Protein AF-A0A969MQI1-F1 (afdb_monomer_lite)

Secondary structure (DSSP, 8-state):
-------------------HHHHHHHHHHHHHHHHHHHHHHHHHHHHHHHSSHHHHHHHHHHHHHHHHHHHHHHHHHHHHHHTT-HHHHHHHTHHHHHHHHHHHHHHHHHHHHHHHHHHHHHHHHHHHHHHHHHHHHHHHHHHHHHHHHS-HHHHHHHHHHHHT-SSHHHHHHHHHHHHHHHHHHHHHHHT-

Structure (mmCIF, N/CA/C/O backbone):
data_AF-A0A969MQI1-F1
#
_entry.id   AF-A0A969MQI1-F1
#
loop_
_atom_site.group_PDB
_atom_site.id
_atom_site.type_symbol
_atom_site.label_atom_id
_atom_site.label_alt_id
_atom_site.label_comp_id
_atom_site.label_asym_id
_atom_site.label_entity_id
_atom_site.label_seq_id
_atom_site.pdbx_PDB_ins_code
_atom_site.Cartn_x
_atom_site.Cartn_y
_atom_site.Cartn_z
_atom_site.occupancy
_atom_site.B_iso_or_equiv
_atom_site.auth_seq_id
_atom_site.auth_comp_id
_atom_site.auth_asym_id
_atom_site.auth_atom_id
_atom_site.pdbx_PDB_model_num
ATOM 1 N N . MET A 1 1 ? -57.652 -42.368 2.080 1.00 37.94 1 MET A N 1
ATOM 2 C CA . MET A 1 1 ? -56.963 -41.242 1.413 1.00 37.94 1 MET A CA 1
ATOM 3 C C . MET A 1 1 ? -56.918 -40.093 2.406 1.00 37.94 1 MET A C 1
ATOM 5 O O . MET A 1 1 ? -57.902 -39.395 2.558 1.00 37.94 1 MET A O 1
ATOM 9 N N . SER A 1 2 ? -56.005 -40.133 3.371 1.00 36.34 2 SER A N 1
ATOM 10 C CA . SER A 1 2 ? -54.593 -39.712 3.294 1.00 36.34 2 SER A CA 1
ATOM 11 C C . SER A 1 2 ? -54.442 -38.253 3.721 1.00 36.34 2 SER A C 1
ATOM 13 O O . SER A 1 2 ? -54.590 -37.328 2.933 1.00 36.34 2 SER A O 1
ATOM 15 N N . PHE A 1 3 ? -54.161 -38.119 5.017 1.00 46.03 3 PHE A N 1
ATOM 16 C CA . PHE A 1 3 ? -53.596 -36.962 5.695 1.00 46.03 3 PHE A CA 1
ATOM 17 C C . PHE A 1 3 ? -52.350 -36.450 4.961 1.00 46.03 3 PHE A C 1
ATOM 19 O O . PHE A 1 3 ? -51.425 -37.227 4.730 1.00 46.03 3 PHE A O 1
ATOM 26 N N . LEU A 1 4 ? -52.277 -35.147 4.688 1.00 41.81 4 LEU A N 1
ATOM 27 C CA . LEU A 1 4 ? -51.016 -34.459 4.407 1.00 41.81 4 LEU A CA 1
ATOM 28 C C . LEU A 1 4 ? -50.932 -33.196 5.267 1.00 41.81 4 LEU A C 1
ATOM 30 O O . LEU A 1 4 ? -51.439 -32.128 4.940 1.00 41.81 4 LEU A O 1
ATOM 34 N N . LEU A 1 5 ? -50.286 -33.395 6.413 1.00 44.53 5 LEU A N 1
ATOM 35 C CA . LEU A 1 5 ? -49.756 -32.388 7.316 1.00 44.53 5 LEU A CA 1
ATOM 36 C C . LEU A 1 5 ? -48.665 -31.588 6.590 1.00 44.53 5 LEU A C 1
ATOM 38 O O . LEU A 1 5 ? -47.510 -32.013 6.540 1.00 44.53 5 LEU A O 1
ATOM 42 N N . LEU A 1 6 ? -48.997 -30.411 6.063 1.00 45.66 6 LEU A N 1
ATOM 43 C CA . LEU A 1 6 ? -47.989 -29.407 5.717 1.00 45.66 6 LEU A CA 1
ATOM 44 C C . LEU A 1 6 ? -47.591 -28.665 6.993 1.00 45.66 6 LEU A C 1
ATOM 46 O O . LEU A 1 6 ? -48.087 -27.601 7.348 1.00 45.66 6 LEU A O 1
ATOM 50 N N . ARG A 1 7 ? -46.677 -29.325 7.701 1.00 44.97 7 ARG A N 1
ATOM 51 C CA . ARG A 1 7 ? -45.856 -28.837 8.804 1.00 44.97 7 ARG A CA 1
ATOM 52 C C . ARG A 1 7 ? -44.921 -27.737 8.282 1.00 44.97 7 ARG A C 1
ATOM 54 O O . ARG A 1 7 ? -43.731 -27.964 8.104 1.00 44.97 7 ARG A O 1
ATOM 61 N N . TRP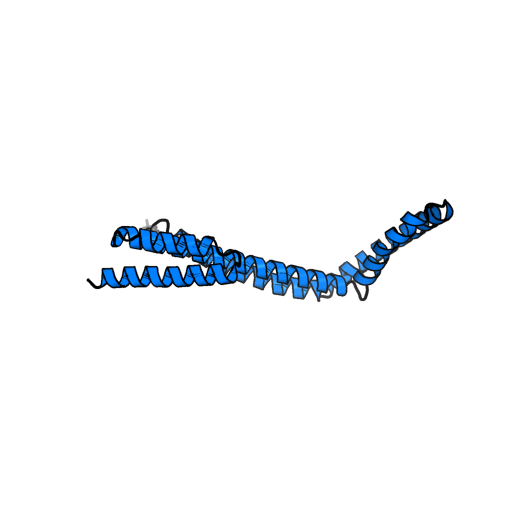 A 1 8 ? -45.459 -26.554 8.006 1.00 46.88 8 TRP A N 1
ATOM 62 C CA . TRP A 1 8 ? -44.662 -25.335 7.885 1.00 46.88 8 TRP A CA 1
ATOM 63 C C . TRP A 1 8 ? -44.611 -24.688 9.263 1.00 46.88 8 TRP A C 1
ATOM 65 O O . TRP A 1 8 ? -45.514 -23.964 9.674 1.00 46.88 8 TRP A O 1
ATOM 75 N N . GLY A 1 9 ? -43.563 -25.026 10.014 1.00 42.50 9 GLY A N 1
ATOM 76 C CA . GLY A 1 9 ? -43.189 -24.264 11.193 1.00 42.50 9 GLY A CA 1
ATOM 77 C C . GLY A 1 9 ? -42.804 -22.866 10.736 1.00 42.50 9 GLY A C 1
ATOM 78 O O . GLY A 1 9 ? -41.708 -22.663 10.224 1.00 42.50 9 GLY A O 1
ATOM 79 N N . LEU A 1 10 ? -43.727 -21.919 10.892 1.00 44.19 10 LEU A N 1
ATOM 80 C CA . LEU A 1 10 ? -43.412 -20.502 10.895 1.00 44.19 10 LEU A CA 1
ATOM 81 C C . LEU A 1 10 ? -42.436 -20.282 12.051 1.00 44.19 10 LEU A C 1
ATOM 83 O O . LEU A 1 10 ? -42.838 -20.180 13.209 1.00 44.19 10 LEU A O 1
ATOM 87 N N . ILE A 1 11 ? -41.141 -20.262 11.742 1.00 47.03 11 ILE A N 1
ATOM 88 C CA . ILE A 1 11 ? -40.148 -19.668 12.627 1.00 47.03 11 ILE A CA 1
ATOM 89 C C . ILE A 1 11 ? -40.468 -18.177 12.594 1.00 47.03 11 ILE A C 1
ATOM 91 O O . ILE A 1 11 ? -40.016 -17.444 11.717 1.00 47.03 11 ILE A O 1
ATOM 95 N N . LEU A 1 12 ? -41.323 -17.739 13.516 1.00 39.56 12 LEU A N 1
ATOM 96 C CA . LEU A 1 12 ? -41.382 -16.341 13.896 1.00 39.56 12 LEU A CA 1
ATOM 97 C C . LEU A 1 12 ? -40.017 -16.036 14.507 1.00 39.56 12 LEU A C 1
ATOM 99 O O . LEU A 1 12 ? -39.787 -16.280 15.691 1.00 39.56 12 LEU A O 1
ATOM 103 N N . VAL A 1 13 ? -39.090 -15.554 13.679 1.00 45.00 13 VAL A N 1
ATOM 104 C CA . VAL A 1 13 ? -37.964 -14.771 14.173 1.00 45.00 13 VAL A CA 1
ATOM 105 C C . VAL A 1 13 ? -38.617 -13.642 14.958 1.00 45.00 13 VAL A C 1
ATOM 107 O O . VAL A 1 13 ? -39.284 -12.783 14.383 1.00 45.00 13 VAL A O 1
ATOM 110 N N . GLN A 1 14 ? -38.525 -13.713 16.285 1.00 41.53 14 GLN A N 1
ATOM 111 C CA . GLN A 1 14 ? -38.822 -12.591 17.156 1.00 41.53 14 GLN A CA 1
ATOM 112 C C . GLN A 1 14 ? -37.847 -11.495 16.731 1.00 41.53 14 GLN A C 1
ATOM 114 O O . GLN A 1 14 ? -36.691 -11.491 17.148 1.00 41.53 14 GLN A O 1
ATOM 119 N N . VAL A 1 15 ? -38.288 -10.606 15.840 1.00 43.34 15 VAL A N 1
ATOM 120 C CA . VAL A 1 15 ? -37.621 -9.328 15.629 1.00 43.34 15 VAL A CA 1
ATOM 121 C C . VAL A 1 15 ? -37.864 -8.587 16.934 1.00 43.34 15 VAL A C 1
ATOM 123 O O . VAL A 1 15 ? -38.898 -7.952 17.128 1.00 43.34 15 VAL A O 1
ATOM 126 N N . ASN A 1 16 ? -36.973 -8.803 17.899 1.00 47.44 16 ASN A N 1
ATOM 127 C CA . ASN A 1 16 ? -36.865 -7.960 19.070 1.00 47.44 16 ASN A CA 1
ATOM 128 C C . ASN A 1 16 ? -36.586 -6.580 18.493 1.00 47.44 16 ASN A C 1
ATOM 130 O O . ASN A 1 16 ? -35.466 -6.381 18.050 1.00 47.44 16 ASN A O 1
ATOM 134 N N . ASN A 1 17 ? -37.616 -5.738 18.340 1.00 46.88 17 ASN A N 1
ATOM 135 C CA . ASN A 1 17 ? -37.545 -4.444 17.661 1.00 46.88 17 ASN A CA 1
ATOM 136 C C . ASN A 1 17 ? -36.467 -3.626 18.382 1.00 46.88 17 ASN A C 1
ATOM 138 O O . ASN A 1 17 ? -36.761 -3.070 19.446 1.00 46.88 17 ASN A O 1
ATOM 142 N N . PRO A 1 18 ? -35.213 -3.596 17.892 1.00 54.50 18 PRO A N 1
ATOM 143 C CA . PRO A 1 18 ? -34.193 -2.811 18.544 1.00 54.50 18 PRO A CA 1
ATOM 144 C C . PRO A 1 18 ? -34.621 -1.367 18.314 1.00 54.50 18 PRO A C 1
ATOM 146 O O . PRO A 1 18 ? -35.169 -1.036 17.255 1.00 54.50 18 PRO A O 1
ATOM 149 N N . ASN A 1 19 ? -34.382 -0.485 19.280 1.00 64.25 19 ASN A N 1
ATOM 150 C CA . ASN A 1 19 ? -34.464 0.941 18.973 1.00 64.25 19 ASN A CA 1
ATOM 151 C C . ASN A 1 19 ? -33.596 1.181 17.708 1.00 64.25 19 ASN A C 1
ATOM 153 O O . ASN A 1 19 ? -32.575 0.507 17.563 1.00 64.25 19 ASN A O 1
ATOM 157 N N . PRO A 1 20 ? -33.962 2.051 16.749 1.00 59.78 20 PRO A N 1
ATOM 158 C CA . PRO A 1 20 ? -33.216 2.188 15.490 1.00 59.78 20 PRO A CA 1
ATOM 159 C C . PRO A 1 20 ? -31.720 2.458 15.722 1.00 59.78 20 PRO A C 1
ATOM 161 O O . PRO A 1 20 ? -30.874 1.952 14.989 1.00 59.78 20 PRO A O 1
ATOM 164 N N . GLY A 1 21 ? -31.394 3.149 16.816 1.00 60.53 21 GLY A N 1
ATOM 165 C CA . GLY A 1 21 ? -30.058 3.202 17.399 1.00 60.53 21 GLY A CA 1
ATOM 166 C C . GLY A 1 21 ? -29.750 2.034 18.346 1.00 60.53 21 GLY A C 1
ATOM 167 O O . GLY A 1 21 ? -29.446 2.265 19.498 1.00 60.53 21 GLY A O 1
ATOM 168 N N . GLN A 1 22 ? -29.877 0.795 17.907 1.00 63.12 22 GLN A N 1
ATOM 169 C CA . GLN A 1 22 ? -29.303 -0.437 18.483 1.00 63.12 22 GLN A CA 1
ATOM 170 C C . GLN A 1 22 ? -29.082 -1.402 17.316 1.00 63.12 22 GLN A C 1
ATOM 172 O O . GLN A 1 22 ? -28.097 -2.132 17.257 1.00 63.12 22 GLN A O 1
ATOM 177 N N . ALA A 1 23 ? -29.988 -1.353 16.333 1.00 70.56 23 ALA A N 1
ATOM 178 C CA . ALA A 1 23 ? -29.762 -1.910 15.009 1.00 70.56 23 ALA A CA 1
ATOM 179 C C . ALA A 1 23 ? -28.570 -1.234 14.302 1.00 70.56 23 ALA A C 1
ATOM 181 O O . ALA A 1 23 ? -27.785 -1.915 13.657 1.00 70.56 23 ALA A O 1
ATOM 182 N N . ALA A 1 24 ? -28.395 0.087 14.433 1.00 68.44 24 ALA A N 1
ATOM 183 C CA . ALA A 1 24 ? -27.295 0.799 13.779 1.00 68.44 24 ALA A CA 1
ATOM 184 C C . ALA A 1 24 ? -25.907 0.420 14.335 1.00 68.44 24 ALA A C 1
ATOM 186 O O . ALA A 1 24 ? -24.991 0.176 13.547 1.00 68.44 24 ALA A O 1
ATOM 187 N N . SER A 1 25 ? -25.733 0.327 15.656 1.00 67.56 25 SER A N 1
ATOM 188 C CA . SER A 1 25 ? -24.464 -0.087 16.270 1.00 67.56 25 SER A CA 1
ATOM 189 C C . SER A 1 25 ? -24.114 -1.526 15.960 1.00 67.56 25 SER A C 1
ATOM 191 O O . SER A 1 25 ? -22.986 -1.774 15.554 1.00 67.56 25 SER A O 1
ATOM 193 N N . THR A 1 26 ? -25.071 -2.447 16.081 1.00 75.19 26 THR A N 1
ATOM 194 C CA . THR A 1 26 ? -24.855 -3.868 15.773 1.00 75.19 26 THR A CA 1
ATOM 195 C C . THR A 1 26 ? -24.515 -4.077 14.300 1.00 75.19 26 THR A C 1
ATOM 197 O O . THR A 1 26 ? -23.533 -4.744 14.001 1.00 75.19 26 THR A O 1
ATOM 200 N N . ILE A 1 27 ? -25.221 -3.419 13.370 1.00 74.56 27 ILE A N 1
ATOM 201 C CA . ILE A 1 27 ? -24.882 -3.459 11.935 1.00 74.56 27 ILE A CA 1
ATOM 202 C C . ILE A 1 27 ? -23.491 -2.872 11.671 1.00 74.56 27 ILE A C 1
ATOM 204 O O . ILE A 1 27 ? -22.755 -3.386 10.828 1.00 74.56 27 ILE A O 1
ATOM 208 N N . THR A 1 28 ? -23.117 -1.797 12.367 1.00 76.44 28 THR A N 1
ATOM 209 C CA . THR A 1 28 ? -21.795 -1.185 12.179 1.00 76.44 28 THR A CA 1
ATOM 210 C C . THR A 1 28 ? -20.69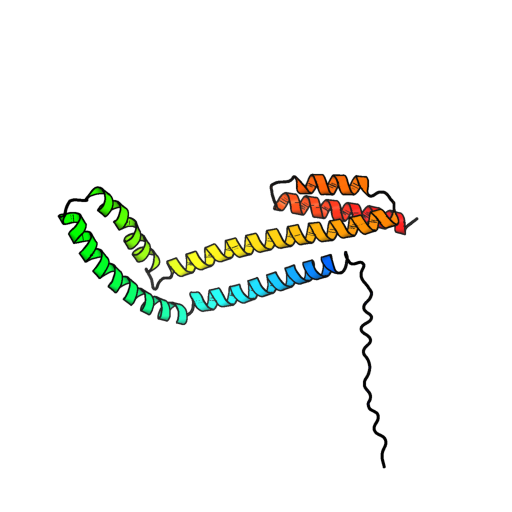3 -2.074 12.752 1.00 76.44 28 THR A C 1
ATOM 212 O O . THR A 1 28 ? -19.676 -2.263 12.093 1.00 76.44 28 THR A O 1
ATOM 215 N N . GLU A 1 29 ? -20.892 -2.662 13.930 1.00 77.69 29 GLU A N 1
ATOM 216 C CA . GLU A 1 29 ? -19.955 -3.580 14.588 1.00 77.69 29 GLU A CA 1
ATOM 217 C C . GLU A 1 29 ? -19.763 -4.874 13.782 1.00 77.69 29 GLU A C 1
ATOM 219 O O . GLU A 1 29 ? -18.628 -5.242 13.465 1.00 77.69 29 GLU A O 1
ATOM 224 N N . ASP A 1 30 ? -20.858 -5.492 13.333 1.00 78.62 30 ASP A N 1
ATOM 225 C CA . ASP A 1 30 ? -20.831 -6.635 12.416 1.00 78.62 30 ASP A CA 1
ATOM 226 C C . ASP A 1 30 ? -20.169 -6.257 11.082 1.00 78.62 30 ASP A C 1
ATOM 228 O O . ASP A 1 30 ? -19.408 -7.039 10.507 1.00 78.62 30 ASP A O 1
ATOM 232 N N . GLY A 1 31 ? -20.399 -5.032 10.602 1.00 74.50 31 GLY A N 1
ATOM 233 C CA . GLY A 1 31 ? -19.764 -4.472 9.413 1.00 74.50 31 GLY A CA 1
ATOM 234 C C . GLY A 1 31 ? -18.248 -4.312 9.557 1.00 74.50 31 GLY A C 1
ATOM 235 O O . GLY A 1 31 ? -17.511 -4.647 8.623 1.00 74.50 31 GLY A O 1
ATOM 236 N N . VAL A 1 32 ? -17.759 -3.862 10.719 1.00 76.06 32 VAL A N 1
ATOM 237 C CA . VAL A 1 32 ? -16.320 -3.780 11.028 1.00 76.06 32 VAL A CA 1
ATOM 238 C C . VAL A 1 32 ? -15.709 -5.180 11.075 1.00 76.06 32 VAL A C 1
ATOM 240 O O . VAL A 1 32 ? -14.685 -5.429 10.430 1.00 76.06 32 VAL A O 1
ATOM 243 N N . ALA A 1 33 ? -16.353 -6.122 11.769 1.00 78.50 33 ALA A N 1
ATOM 244 C CA . ALA A 1 33 ? -15.881 -7.501 11.879 1.00 78.50 33 ALA A CA 1
ATOM 245 C C . ALA A 1 33 ? -15.836 -8.208 10.512 1.00 78.50 33 ALA A C 1
ATOM 247 O O . ALA A 1 33 ? -14.821 -8.816 10.155 1.00 78.50 33 ALA A O 1
ATOM 248 N N . ALA A 1 34 ? -16.892 -8.070 9.707 1.00 77.94 34 ALA A N 1
ATOM 249 C CA . ALA A 1 34 ? -16.956 -8.613 8.354 1.00 77.94 34 ALA A CA 1
ATOM 250 C C . ALA A 1 34 ? -15.896 -7.982 7.437 1.00 77.94 34 ALA A C 1
ATOM 252 O O . ALA A 1 34 ? -15.187 -8.700 6.729 1.00 77.94 34 ALA A O 1
ATOM 253 N N . SER A 1 35 ? -15.726 -6.658 7.487 1.00 72.12 35 SER A N 1
ATOM 254 C CA . SER A 1 35 ? -14.704 -5.950 6.702 1.00 72.12 35 SER A CA 1
ATOM 255 C C . SER A 1 35 ? -13.289 -6.386 7.084 1.00 72.12 35 SER A C 1
ATOM 257 O O . SER A 1 35 ? -12.445 -6.583 6.208 1.00 72.12 35 SER A O 1
ATOM 259 N N . SER A 1 36 ? -13.036 -6.615 8.376 1.00 78.44 36 SER A N 1
ATOM 260 C CA . SER A 1 36 ? -11.767 -7.147 8.880 1.00 78.44 36 SER A CA 1
ATOM 261 C C . SER A 1 36 ? -11.499 -8.569 8.373 1.00 78.44 36 SER A C 1
ATOM 263 O O . SER A 1 36 ? -10.410 -8.857 7.870 1.00 78.44 36 SER A O 1
ATOM 265 N N . ALA A 1 37 ? -12.506 -9.446 8.411 1.00 81.19 37 ALA A N 1
ATOM 266 C CA . ALA A 1 37 ? -12.397 -10.809 7.894 1.00 81.19 37 ALA A CA 1
ATOM 267 C C . ALA A 1 37 ? -12.138 -10.834 6.375 1.00 81.19 37 ALA A C 1
ATOM 269 O O . ALA A 1 37 ? -11.275 -11.577 5.896 1.00 81.19 37 ALA A O 1
ATOM 270 N N . VAL A 1 38 ? -12.822 -9.974 5.612 1.00 82.69 38 VAL A N 1
ATOM 271 C CA . VAL A 1 38 ? -12.580 -9.806 4.171 1.00 82.69 38 VAL A CA 1
ATOM 272 C C . VAL A 1 38 ? -11.161 -9.297 3.921 1.00 82.69 38 VAL A C 1
ATOM 274 O O . VAL A 1 38 ? -10.450 -9.877 3.097 1.00 82.69 38 VAL A O 1
ATOM 277 N N . ALA A 1 39 ? -10.704 -8.282 4.660 1.00 81.31 39 ALA A N 1
ATOM 278 C CA . ALA A 1 39 ? -9.350 -7.748 4.533 1.00 81.31 39 ALA A CA 1
ATOM 279 C C . ALA A 1 39 ? -8.280 -8.828 4.773 1.00 81.31 39 ALA A C 1
ATOM 281 O O . ALA A 1 39 ? -7.351 -8.941 3.970 1.00 81.31 39 ALA A O 1
ATOM 282 N N . GLN A 1 40 ? -8.449 -9.674 5.797 1.00 82.62 40 GLN A N 1
ATOM 283 C CA . GLN A 1 40 ? -7.554 -10.804 6.083 1.00 82.62 40 GLN A CA 1
ATOM 284 C C . GLN A 1 40 ? -7.585 -11.884 4.994 1.00 82.62 40 GLN A C 1
ATOM 286 O O . GLN A 1 40 ? -6.537 -12.402 4.605 1.00 82.62 40 GLN A O 1
ATOM 291 N N . SER A 1 41 ? -8.769 -12.229 4.478 1.00 81.94 41 SER A N 1
ATOM 292 C CA . SER A 1 41 ? -8.899 -13.217 3.395 1.00 81.94 41 SER A CA 1
ATOM 293 C C . SER A 1 41 ? -8.213 -12.745 2.112 1.00 81.94 41 SER A C 1
ATOM 295 O O . SER A 1 41 ? -7.488 -13.503 1.467 1.00 81.94 41 SER A O 1
ATOM 297 N N . MET A 1 42 ? -8.360 -11.458 1.793 1.00 82.75 42 MET A N 1
ATOM 298 C CA . MET A 1 42 ? -7.649 -10.837 0.689 1.00 82.75 42 MET A CA 1
ATOM 299 C C . MET A 1 42 ? -6.147 -10.811 0.956 1.00 82.75 42 MET A C 1
ATOM 301 O O . MET A 1 42 ? -5.378 -10.981 0.023 1.00 82.75 42 MET A O 1
ATOM 305 N N . ASP A 1 43 ? -5.700 -10.639 2.199 1.00 84.56 43 ASP A N 1
ATOM 306 C CA . ASP A 1 43 ? -4.269 -10.541 2.493 1.00 84.56 43 ASP A CA 1
ATOM 307 C C . ASP A 1 43 ? -3.517 -11.826 2.151 1.00 84.56 43 ASP A C 1
ATOM 309 O O . ASP A 1 43 ? -2.462 -11.794 1.515 1.00 84.56 43 ASP A O 1
ATOM 313 N N . LYS A 1 44 ? -4.130 -12.967 2.472 1.00 82.88 44 LYS A N 1
ATOM 314 C CA . LYS A 1 44 ? -3.633 -14.281 2.057 1.00 82.88 44 LYS A CA 1
ATOM 315 C C . LYS A 1 44 ? -3.612 -14.412 0.539 1.00 82.88 44 LYS A C 1
ATOM 317 O O . LYS A 1 44 ? -2.584 -14.775 -0.018 1.00 82.88 44 LYS A O 1
ATOM 322 N N . LEU A 1 45 ? -4.700 -14.030 -0.132 1.00 85.50 45 LEU A N 1
ATOM 323 C CA . LEU A 1 45 ? -4.784 -14.089 -1.592 1.00 85.50 45 LEU A CA 1
ATOM 324 C C . LEU A 1 45 ? -3.695 -13.244 -2.270 1.00 85.50 45 LEU A C 1
ATOM 326 O O . LEU A 1 45 ? -3.060 -13.705 -3.212 1.00 85.50 45 LEU A O 1
ATOM 330 N N . TRP A 1 46 ? -3.462 -12.019 -1.800 1.00 85.75 46 TRP A N 1
ATOM 331 C CA . TRP A 1 46 ? -2.439 -11.140 -2.367 1.00 85.75 46 TRP A CA 1
ATOM 332 C C . TRP A 1 46 ? -1.031 -11.681 -2.140 1.00 85.75 46 TRP A C 1
ATOM 334 O O . TRP A 1 46 ? -0.227 -11.650 -3.069 1.00 85.75 46 TRP A O 1
ATOM 344 N N . ASN A 1 47 ? -0.744 -12.219 -0.952 1.00 84.56 47 ASN A N 1
ATOM 345 C CA . ASN A 1 47 ? 0.533 -12.877 -0.688 1.00 84.56 47 ASN A CA 1
ATOM 346 C C . ASN A 1 47 ? 0.734 -14.106 -1.581 1.00 84.56 47 ASN A C 1
ATOM 348 O O . ASN A 1 47 ? 1.799 -14.242 -2.178 1.00 84.56 47 ASN A O 1
ATOM 352 N N . ASP A 1 48 ? -0.284 -14.952 -1.730 1.00 85.06 48 ASP A N 1
ATOM 353 C CA . ASP A 1 48 ? -0.203 -16.173 -2.535 1.00 85.06 48 ASP A CA 1
ATOM 354 C C . ASP A 1 48 ? -0.074 -15.871 -4.032 1.00 85.06 48 ASP A C 1
ATOM 356 O O . ASP A 1 48 ? 0.696 -16.521 -4.739 1.00 85.06 48 ASP A O 1
ATOM 360 N N . VAL A 1 49 ? -0.793 -14.861 -4.531 1.00 85.62 49 VAL A N 1
ATOM 361 C CA . VAL A 1 49 ? -0.730 -14.462 -5.941 1.00 85.62 49 VAL A CA 1
ATOM 362 C C . VAL A 1 49 ? 0.603 -13.788 -6.246 1.00 85.62 49 VAL A C 1
ATOM 364 O O . VAL A 1 49 ? 1.279 -14.219 -7.178 1.00 85.62 49 VAL A O 1
ATOM 367 N N . LEU A 1 50 ? 1.003 -12.772 -5.472 1.00 84.00 50 LEU A N 1
ATOM 368 C CA . LEU A 1 50 ? 2.189 -11.956 -5.764 1.00 84.00 50 LEU A CA 1
ATOM 369 C C . LEU A 1 50 ? 3.515 -12.662 -5.447 1.00 84.00 50 LEU A C 1
ATOM 371 O O . LEU A 1 50 ? 4.507 -12.397 -6.123 1.00 84.00 50 LEU A O 1
ATOM 375 N N . ASN A 1 51 ? 3.547 -13.581 -4.474 1.00 80.81 51 ASN A N 1
ATOM 376 C CA . ASN A 1 51 ? 4.720 -14.436 -4.232 1.00 80.81 51 ASN A CA 1
ATOM 377 C C . ASN A 1 51 ? 4.664 -15.769 -4.993 1.00 80.81 51 ASN A C 1
ATOM 379 O O . ASN A 1 51 ? 5.632 -16.533 -4.975 1.00 80.81 51 ASN A O 1
ATOM 383 N N . GLY A 1 52 ? 3.548 -16.067 -5.659 1.00 81.81 52 GLY A N 1
ATOM 384 C CA . GLY A 1 52 ? 3.348 -17.305 -6.396 1.00 81.81 52 GLY A CA 1
ATOM 385 C C . GLY A 1 52 ? 4.008 -17.321 -7.775 1.00 81.81 52 GLY A C 1
ATOM 386 O O . GLY A 1 52 ? 4.349 -16.297 -8.373 1.00 81.81 52 GLY A O 1
ATOM 387 N N . GLY A 1 53 ? 4.123 -18.525 -8.342 1.00 80.88 53 GLY A N 1
ATOM 388 C CA . GLY A 1 53 ? 4.648 -18.720 -9.699 1.00 80.88 53 GLY A CA 1
ATOM 389 C C . GLY A 1 53 ? 3.803 -18.051 -10.792 1.00 80.88 53 GLY A C 1
ATOM 390 O O . GLY A 1 53 ? 4.338 -17.691 -11.839 1.00 80.88 53 GLY A O 1
ATOM 391 N N . LEU A 1 54 ? 2.507 -17.825 -10.539 1.00 82.69 54 LEU A N 1
ATOM 392 C CA . LEU A 1 54 ? 1.597 -17.162 -11.476 1.00 82.69 54 LEU A CA 1
ATOM 393 C C . LEU A 1 54 ? 1.979 -15.696 -11.711 1.00 82.69 54 LEU A C 1
ATOM 395 O O . LEU A 1 54 ? 2.067 -15.273 -12.862 1.00 82.69 54 LEU A O 1
ATOM 399 N N . TYR A 1 55 ? 2.248 -14.931 -10.648 1.00 86.44 55 TYR A N 1
ATOM 400 C CA . TYR A 1 55 ? 2.684 -13.543 -10.797 1.00 86.44 55 TYR A CA 1
ATOM 401 C C . TYR A 1 55 ? 4.022 -13.462 -11.522 1.00 86.44 55 TYR A C 1
ATOM 403 O O . TYR A 1 55 ? 4.162 -12.643 -12.419 1.00 86.44 55 TYR A O 1
ATOM 411 N N . SER A 1 56 ? 4.963 -14.365 -11.233 1.00 84.25 56 SER A N 1
ATOM 412 C CA . SER A 1 56 ? 6.228 -14.442 -11.977 1.00 84.25 56 SER A CA 1
ATOM 413 C C . SER A 1 56 ? 6.010 -14.699 -13.477 1.00 84.25 56 SER A C 1
ATOM 415 O O . SER A 1 56 ? 6.650 -14.070 -14.319 1.00 84.25 56 SER A O 1
ATOM 417 N N . ALA A 1 57 ? 5.074 -15.579 -13.844 1.00 85.19 57 ALA A N 1
ATOM 418 C CA . ALA A 1 57 ? 4.750 -15.850 -15.246 1.00 85.19 57 ALA A CA 1
ATOM 419 C C . ALA A 1 57 ? 4.126 -14.629 -15.949 1.00 85.19 57 ALA A C 1
ATOM 421 O O . ALA A 1 57 ? 4.533 -14.275 -17.057 1.00 85.19 57 ALA A O 1
ATOM 422 N N . ILE A 1 58 ? 3.187 -13.945 -15.290 1.00 86.38 58 ILE A N 1
ATOM 423 C CA . ILE A 1 58 ? 2.554 -12.722 -15.812 1.00 86.38 58 ILE A CA 1
ATOM 424 C C . ILE A 1 58 ? 3.568 -11.572 -15.882 1.00 86.38 58 ILE A C 1
ATOM 426 O O . ILE A 1 58 ? 3.610 -10.839 -16.869 1.00 86.38 58 ILE A O 1
ATOM 430 N N . ALA A 1 59 ? 4.429 -11.440 -14.874 1.00 87.56 59 ALA A N 1
ATOM 431 C CA . ALA A 1 59 ? 5.493 -10.447 -14.831 1.00 87.56 59 ALA A CA 1
ATOM 432 C C . ALA A 1 59 ? 6.476 -10.641 -15.987 1.00 87.56 59 ALA A C 1
ATOM 434 O O . ALA A 1 59 ? 6.850 -9.665 -16.625 1.00 87.56 59 ALA A O 1
ATOM 435 N N . ASN A 1 60 ? 6.840 -11.881 -16.320 1.00 85.62 60 ASN A N 1
ATOM 436 C CA . ASN A 1 60 ? 7.701 -12.167 -17.469 1.00 85.62 60 ASN A CA 1
ATOM 437 C C . ASN A 1 60 ? 7.072 -11.751 -18.805 1.00 85.62 60 ASN A C 1
ATOM 439 O O . ASN A 1 60 ? 7.756 -11.175 -19.652 1.00 85.62 60 ASN A O 1
ATOM 443 N N . LEU A 1 61 ? 5.765 -11.965 -18.979 1.00 87.69 61 LEU A N 1
ATOM 444 C CA . LEU A 1 61 ? 5.040 -11.447 -20.141 1.00 87.69 61 LEU A CA 1
ATOM 445 C C . LEU A 1 61 ? 5.079 -9.908 -20.176 1.00 87.69 61 LEU A C 1
ATOM 447 O O . LEU A 1 61 ? 5.365 -9.312 -21.213 1.00 87.69 61 LEU A O 1
ATOM 451 N N . GLY A 1 62 ? 4.844 -9.263 -19.031 1.00 86.94 62 GLY A N 1
ATOM 452 C CA . GLY A 1 62 ? 4.918 -7.808 -18.888 1.00 86.94 62 GLY A CA 1
ATOM 453 C C . GLY A 1 62 ? 6.309 -7.243 -19.187 1.00 86.94 62 GLY A C 1
ATOM 454 O O . GLY A 1 62 ? 6.418 -6.231 -19.877 1.00 86.94 62 GLY A O 1
ATOM 455 N N . ILE A 1 63 ? 7.373 -7.923 -18.747 1.00 88.31 63 ILE A N 1
ATOM 456 C CA . ILE A 1 63 ? 8.767 -7.556 -19.035 1.00 88.31 63 ILE A CA 1
ATOM 457 C C . ILE A 1 63 ? 9.014 -7.544 -20.546 1.00 88.31 63 ILE A C 1
ATOM 459 O O . ILE A 1 63 ? 9.650 -6.618 -21.042 1.00 88.31 63 ILE A O 1
ATOM 463 N N . PHE A 1 64 ? 8.482 -8.513 -21.295 1.00 87.81 64 PHE A N 1
ATOM 464 C CA . PHE A 1 64 ? 8.655 -8.557 -22.749 1.00 87.81 64 PHE A CA 1
ATOM 465 C C . PHE A 1 64 ? 8.062 -7.321 -23.440 1.00 87.81 64 PHE A C 1
ATOM 467 O O . PHE A 1 64 ? 8.727 -6.677 -24.256 1.00 87.81 64 PHE A O 1
ATOM 474 N N . PHE A 1 65 ? 6.839 -6.938 -23.063 1.00 89.69 65 PHE A N 1
ATOM 475 C CA . PHE A 1 65 ? 6.218 -5.714 -23.566 1.00 89.69 65 PHE A CA 1
ATOM 476 C C . PHE A 1 65 ? 6.976 -4.462 -23.126 1.00 89.69 65 PHE A C 1
ATOM 478 O O . PHE A 1 65 ? 7.222 -3.585 -23.952 1.00 89.69 65 PHE A O 1
ATOM 485 N N . ALA A 1 66 ? 7.402 -4.400 -21.862 1.00 87.56 66 ALA A N 1
ATOM 486 C CA . ALA A 1 66 ? 8.148 -3.267 -21.330 1.00 87.56 66 ALA A CA 1
ATOM 487 C C . ALA A 1 66 ? 9.464 -3.049 -22.089 1.00 87.56 66 ALA A C 1
ATOM 489 O O . ALA A 1 66 ? 9.738 -1.934 -22.532 1.00 87.56 66 ALA A O 1
ATOM 490 N N . VAL A 1 67 ? 10.236 -4.115 -22.325 1.00 88.50 67 VAL A N 1
ATOM 491 C CA . VAL A 1 67 ? 11.471 -4.058 -23.120 1.00 88.50 67 VAL A CA 1
ATOM 492 C C . VAL A 1 67 ? 11.176 -3.594 -24.547 1.00 88.50 67 VAL A C 1
ATOM 494 O O . VAL A 1 67 ? 11.863 -2.707 -25.048 1.00 88.50 67 VAL A O 1
ATOM 497 N N . GLY A 1 68 ? 10.123 -4.118 -25.183 1.00 90.44 68 GLY A N 1
ATOM 498 C CA . GLY A 1 68 ? 9.712 -3.685 -26.521 1.00 90.44 68 GLY A CA 1
ATOM 499 C C . GLY A 1 68 ? 9.385 -2.190 -26.590 1.00 90.44 68 GLY A C 1
ATOM 500 O O . GLY A 1 68 ? 9.899 -1.477 -27.452 1.00 90.44 68 GLY A O 1
ATOM 501 N N . THR A 1 69 ? 8.586 -1.687 -25.647 1.00 89.44 69 THR A N 1
ATOM 502 C CA . THR A 1 69 ? 8.253 -0.255 -25.574 1.00 89.44 69 THR A CA 1
ATOM 503 C C . THR A 1 69 ? 9.466 0.617 -25.256 1.00 89.44 69 THR A C 1
ATOM 505 O O . THR A 1 69 ? 9.592 1.708 -25.806 1.00 89.44 69 THR A O 1
ATOM 508 N N . LEU A 1 70 ? 10.395 0.124 -24.433 1.00 89.62 70 LEU A N 1
ATOM 509 C CA . LEU A 1 70 ? 11.604 0.849 -24.051 1.00 89.62 70 LEU A CA 1
ATOM 510 C C . LEU A 1 70 ? 12.574 0.995 -25.228 1.00 89.62 70 LEU A C 1
ATOM 512 O O . LEU A 1 70 ? 13.184 2.048 -25.386 1.00 89.62 70 LEU A O 1
ATOM 516 N N . LEU A 1 71 ? 12.673 -0.014 -26.098 1.00 89.44 71 LEU A N 1
ATOM 517 C CA . LEU A 1 71 ? 13.450 0.088 -27.336 1.00 89.44 71 LEU A CA 1
ATOM 518 C C . LEU A 1 71 ? 12.879 1.152 -28.281 1.00 89.44 71 LEU A C 1
ATOM 520 O O . LEU A 1 71 ? 13.635 1.940 -28.844 1.00 89.44 71 LEU A O 1
ATOM 524 N N . ILE A 1 72 ? 11.553 1.211 -28.424 1.00 90.69 72 ILE A N 1
ATOM 525 C CA . ILE A 1 72 ? 10.892 2.245 -29.235 1.00 90.69 72 ILE A CA 1
ATOM 526 C C . ILE A 1 72 ? 11.139 3.634 -28.631 1.00 90.69 72 ILE A C 1
ATOM 528 O O . ILE A 1 72 ? 11.488 4.563 -29.361 1.00 90.69 72 ILE A O 1
ATOM 532 N N . PHE A 1 73 ? 11.009 3.765 -27.308 1.00 88.88 73 PHE A N 1
ATOM 533 C CA . PHE A 1 73 ? 11.300 5.004 -26.588 1.00 88.88 73 PHE A CA 1
ATOM 534 C C . PHE A 1 73 ? 12.747 5.461 -26.809 1.00 88.88 73 PHE A C 1
ATOM 536 O O . PHE A 1 73 ? 12.967 6.612 -27.165 1.00 88.88 73 PHE A O 1
ATOM 543 N N . MET A 1 74 ? 13.727 4.559 -26.690 1.00 86.69 74 MET A N 1
ATOM 544 C CA . MET A 1 74 ? 15.146 4.871 -26.908 1.00 86.69 74 MET A CA 1
ATOM 545 C C . MET A 1 74 ? 15.408 5.453 -28.303 1.00 86.69 74 MET A C 1
ATOM 547 O O . MET A 1 74 ? 16.204 6.382 -28.438 1.00 86.69 74 MET A O 1
ATOM 551 N N . VAL A 1 75 ? 14.728 4.951 -29.340 1.00 88.75 75 VAL A N 1
ATOM 552 C CA . VAL A 1 75 ? 14.856 5.481 -30.709 1.00 88.75 75 VAL A CA 1
ATOM 553 C C . VAL A 1 75 ? 14.278 6.895 -30.820 1.00 88.75 75 VAL A C 1
ATOM 555 O O . VAL A 1 75 ? 14.913 7.759 -31.425 1.00 88.75 75 VAL A O 1
ATOM 558 N N . GLN A 1 76 ? 13.104 7.148 -30.235 1.00 85.88 76 GLN A N 1
ATOM 559 C CA . GLN A 1 76 ? 12.478 8.478 -30.247 1.00 85.88 76 GLN A CA 1
ATOM 560 C C . GLN A 1 76 ? 13.308 9.489 -29.455 1.00 85.88 76 GLN A C 1
ATOM 562 O O . GLN A 1 76 ? 13.658 10.544 -29.974 1.00 85.88 76 GLN A O 1
ATOM 567 N N . TRP A 1 77 ? 13.721 9.105 -28.252 1.00 85.62 77 TRP A N 1
ATOM 568 C CA . TRP A 1 77 ? 14.549 9.916 -27.371 1.00 85.62 77 TRP A CA 1
ATOM 569 C C . TRP A 1 77 ? 15.899 10.279 -28.005 1.00 85.62 77 TRP A C 1
ATOM 571 O O . TRP A 1 77 ? 16.323 11.431 -27.961 1.00 85.62 77 TRP A O 1
ATOM 581 N N . THR A 1 78 ? 16.558 9.323 -28.673 1.00 85.06 78 THR A N 1
ATOM 582 C CA . THR A 1 78 ? 17.830 9.588 -29.372 1.00 85.06 78 THR A CA 1
ATOM 583 C C . THR A 1 78 ? 17.646 10.622 -30.482 1.00 85.06 78 THR A C 1
ATOM 585 O O . THR A 1 78 ? 18.513 11.468 -30.688 1.00 85.06 78 THR A O 1
ATOM 588 N N . ARG A 1 79 ? 16.515 10.578 -31.194 1.00 83.94 79 ARG A N 1
ATOM 589 C CA . ARG A 1 79 ? 16.197 11.556 -32.236 1.00 83.94 79 ARG A CA 1
ATOM 590 C C . ARG A 1 79 ? 15.985 12.952 -31.648 1.00 83.94 79 ARG A C 1
ATOM 592 O O . ARG A 1 79 ? 16.585 13.900 -32.138 1.00 83.94 79 ARG A O 1
ATOM 599 N N . GLU A 1 80 ? 15.213 13.063 -30.572 1.00 83.25 80 GLU A N 1
ATOM 600 C CA . GLU A 1 80 ? 14.977 14.338 -29.877 1.00 83.25 80 GLU A CA 1
ATOM 601 C C . GLU A 1 80 ? 16.269 14.950 -29.316 1.00 83.25 80 GLU A C 1
ATOM 603 O O . GLU A 1 80 ? 16.465 16.165 -29.372 1.00 8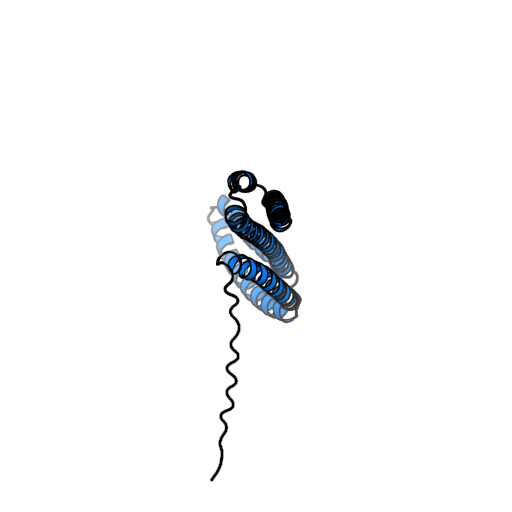3.25 80 GLU A O 1
ATOM 608 N N . MET A 1 81 ? 17.192 14.110 -28.842 1.00 81.25 81 MET A N 1
ATOM 609 C CA . MET A 1 81 ? 18.489 14.564 -28.346 1.00 81.25 81 MET A CA 1
ATOM 610 C C . MET A 1 81 ? 19.408 15.076 -29.466 1.00 81.25 81 MET A C 1
ATOM 612 O O . MET A 1 81 ? 20.154 16.033 -29.263 1.00 81.25 81 MET A O 1
ATOM 616 N N . VAL A 1 82 ? 19.338 14.484 -30.663 1.00 83.38 82 VAL A N 1
ATOM 617 C CA . VAL A 1 82 ? 20.075 14.962 -31.848 1.00 83.38 82 VAL A CA 1
ATOM 618 C C . VAL A 1 82 ? 19.465 16.251 -32.412 1.00 83.38 82 VAL A C 1
ATOM 620 O O . VAL A 1 82 ? 20.209 17.122 -32.862 1.00 83.38 82 VAL A O 1
ATOM 623 N N . ASP A 1 83 ? 18.141 16.407 -32.332 1.00 84.88 83 ASP A N 1
ATOM 624 C CA . ASP A 1 83 ? 17.410 17.583 -32.828 1.00 84.88 83 ASP A CA 1
ATOM 625 C C . ASP A 1 83 ? 17.537 18.822 -31.902 1.00 84.88 83 ASP A C 1
ATOM 627 O O . ASP A 1 83 ? 17.088 19.915 -32.251 1.00 84.88 83 ASP A O 1
ATOM 631 N N . GLY A 1 84 ? 18.230 18.695 -30.761 1.00 71.19 84 GLY A N 1
ATOM 632 C CA . GLY A 1 84 ? 18.742 19.822 -29.971 1.00 71.19 84 GLY A CA 1
ATOM 633 C C . GLY A 1 84 ? 17.906 20.248 -28.760 1.00 71.19 84 GLY A C 1
ATOM 634 O O . GLY A 1 84 ? 18.320 21.169 -28.049 1.00 71.19 84 GLY A O 1
ATOM 635 N N . ASP A 1 85 ? 16.794 19.572 -28.452 1.00 69.00 85 ASP A N 1
ATOM 636 C CA . ASP A 1 85 ? 15.948 19.868 -27.279 1.00 69.00 85 ASP A CA 1
ATOM 637 C C . ASP A 1 85 ? 16.472 19.187 -25.993 1.00 69.00 85 ASP A C 1
ATOM 639 O O . ASP A 1 85 ? 15.813 18.398 -25.310 1.00 69.00 85 ASP A O 1
ATOM 643 N N . ASN A 1 86 ? 17.736 19.476 -25.674 1.00 65.19 86 ASN A N 1
ATOM 644 C CA . ASN A 1 86 ? 18.524 18.741 -24.681 1.00 65.19 86 ASN A CA 1
ATOM 645 C C . ASN A 1 86 ? 17.974 18.829 -23.245 1.00 65.19 86 ASN A C 1
ATOM 647 O O . ASN A 1 86 ? 18.187 17.916 -22.453 1.00 65.19 86 ASN A O 1
ATOM 651 N N . SER A 1 87 ? 17.273 19.909 -22.880 1.00 66.56 87 SER A N 1
ATOM 652 C CA . SER A 1 87 ? 16.780 20.104 -21.504 1.00 66.56 87 SER A CA 1
ATOM 653 C C . SER A 1 87 ? 15.646 19.132 -21.151 1.00 66.56 87 SER A C 1
ATOM 655 O O . SER A 1 87 ? 15.567 18.625 -20.030 1.00 66.56 87 SER A O 1
ATOM 657 N N . LYS A 1 88 ? 14.785 18.824 -22.126 1.00 68.56 88 LYS A N 1
ATOM 658 C CA . LYS A 1 88 ? 13.621 17.955 -21.930 1.00 68.56 88 LYS A CA 1
ATOM 659 C C . LYS A 1 88 ? 14.013 16.474 -21.935 1.00 68.56 88 LYS A C 1
ATOM 661 O O . LYS A 1 88 ? 13.553 15.718 -21.079 1.00 68.56 88 LYS A O 1
ATOM 666 N N . ALA A 1 89 ? 14.967 16.101 -22.790 1.00 68.19 89 ALA A N 1
ATOM 667 C CA . ALA A 1 89 ? 15.471 14.735 -22.925 1.00 68.19 89 ALA A CA 1
ATOM 668 C C . ALA A 1 89 ? 16.045 14.154 -21.613 1.00 68.19 89 ALA A C 1
ATOM 670 O O . ALA A 1 89 ? 15.796 12.992 -21.291 1.00 68.19 89 ALA A O 1
ATOM 671 N N . PHE A 1 90 ? 16.770 14.942 -20.809 1.00 72.69 90 PHE A N 1
ATOM 672 C CA . PHE A 1 90 ? 17.329 14.444 -19.541 1.00 72.69 90 PHE A CA 1
ATOM 673 C C . PHE A 1 90 ? 16.268 14.195 -18.461 1.00 72.69 90 PHE A C 1
ATOM 675 O O . PHE A 1 90 ? 16.393 13.235 -17.701 1.00 72.69 90 PHE A O 1
ATOM 682 N N . SER A 1 91 ? 15.220 15.022 -18.400 1.00 81.06 91 SER A N 1
ATOM 683 C CA . SER A 1 91 ? 14.117 14.836 -17.446 1.00 81.06 91 SER A CA 1
ATOM 684 C C . SER A 1 91 ? 13.323 13.564 -17.754 1.00 81.06 91 SER A C 1
ATOM 686 O O . SER A 1 91 ? 12.966 12.805 -16.855 1.00 81.06 91 SER A O 1
ATOM 688 N N . GLU A 1 92 ? 13.115 13.267 -19.037 1.00 80.81 92 GLU A N 1
ATOM 689 C CA . GLU A 1 92 ? 12.344 12.100 -19.474 1.00 80.81 92 GLU A CA 1
ATOM 690 C C . GLU A 1 92 ? 13.059 10.762 -19.218 1.00 80.81 92 GLU A C 1
ATOM 692 O O . GLU A 1 92 ? 12.399 9.729 -19.119 1.00 80.81 92 GLU A O 1
ATOM 697 N N . MET A 1 93 ? 14.379 10.770 -18.997 1.00 81.88 93 MET A N 1
ATOM 698 C CA . MET A 1 93 ? 15.169 9.568 -18.702 1.00 81.88 93 MET A CA 1
ATOM 699 C C . MET A 1 93 ? 14.924 8.997 -17.292 1.00 81.88 93 MET A C 1
ATOM 701 O O . MET A 1 93 ? 15.237 7.833 -17.034 1.00 81.88 93 MET A O 1
ATOM 705 N N . ILE A 1 94 ? 14.318 9.761 -16.375 1.00 86.94 94 ILE A N 1
ATOM 706 C CA . ILE A 1 94 ? 14.030 9.255 -15.024 1.00 86.94 94 ILE A CA 1
ATOM 707 C C . ILE A 1 94 ? 12.969 8.146 -15.030 1.00 86.94 94 ILE A C 1
ATOM 709 O O . ILE A 1 94 ? 13.077 7.172 -14.287 1.00 86.94 94 ILE A O 1
ATOM 713 N N . TRP A 1 95 ? 11.976 8.250 -15.914 1.00 86.56 95 TRP A N 1
ATOM 714 C CA . TRP A 1 95 ? 10.884 7.286 -16.038 1.00 86.56 95 TRP A CA 1
ATOM 715 C C . TRP A 1 95 ? 11.332 5.882 -16.465 1.00 86.56 95 TRP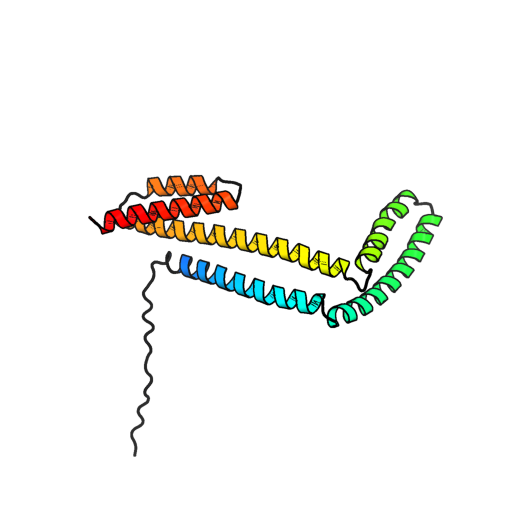 A C 1
ATOM 717 O O . TRP A 1 95 ? 11.001 4.928 -15.757 1.00 86.56 95 TRP A O 1
ATOM 727 N N . PRO A 1 96 ? 12.099 5.694 -17.557 1.00 86.44 96 PRO A N 1
ATOM 728 C CA . PRO A 1 96 ? 12.576 4.370 -17.943 1.00 86.44 96 PRO A CA 1
ATOM 729 C C . PRO A 1 96 ? 13.497 3.754 -16.884 1.00 86.44 96 PRO A C 1
ATOM 731 O O . PRO A 1 96 ? 13.433 2.546 -16.668 1.00 86.44 96 PRO A O 1
ATOM 734 N N . LEU A 1 97 ? 14.290 4.555 -16.161 1.00 87.25 97 LEU A N 1
ATOM 735 C CA . LEU A 1 97 ? 15.101 4.055 -15.045 1.00 87.25 97 LEU A CA 1
ATOM 736 C C . LEU A 1 97 ? 14.233 3.487 -13.916 1.00 87.25 97 LEU A C 1
ATOM 738 O O . LEU A 1 97 ? 14.510 2.391 -13.427 1.00 87.25 97 LEU A O 1
ATOM 742 N N . ILE A 1 98 ? 13.156 4.185 -13.543 1.00 88.44 98 ILE A N 1
ATOM 743 C CA . ILE A 1 98 ? 12.178 3.684 -12.567 1.00 88.44 98 ILE A CA 1
ATOM 744 C C . ILE A 1 98 ? 11.575 2.366 -13.064 1.00 88.44 98 ILE A C 1
ATOM 746 O O . ILE A 1 98 ? 11.575 1.378 -12.333 1.00 88.44 98 ILE A O 1
ATOM 750 N N . VAL A 1 99 ? 11.120 2.313 -14.318 1.00 87.56 99 VAL A N 1
ATOM 751 C CA . VAL A 1 99 ? 10.517 1.105 -14.907 1.00 87.56 99 VAL A CA 1
ATOM 752 C C . VAL A 1 99 ? 11.486 -0.081 -14.869 1.00 87.56 99 VAL A C 1
ATOM 754 O O . VAL A 1 99 ? 11.094 -1.169 -14.447 1.00 87.56 99 VAL A O 1
ATOM 757 N N . ILE A 1 100 ? 12.758 0.125 -15.224 1.00 86.19 100 ILE A N 1
ATOM 758 C CA . ILE A 1 100 ? 13.795 -0.914 -15.158 1.00 86.19 100 ILE A CA 1
ATOM 759 C C . ILE A 1 100 ? 13.942 -1.435 -13.727 1.00 86.19 100 ILE A C 1
ATOM 761 O O . ILE A 1 100 ? 13.894 -2.647 -13.520 1.00 86.19 100 ILE A O 1
ATOM 765 N N . VAL A 1 101 ? 14.074 -0.540 -12.743 1.00 87.31 101 VAL A N 1
ATOM 766 C CA . VAL A 1 101 ? 14.210 -0.913 -11.325 1.00 87.31 101 VAL A CA 1
ATOM 767 C C . VAL A 1 101 ? 12.997 -1.718 -10.853 1.00 87.31 101 VAL A C 1
ATOM 769 O O . VAL A 1 101 ? 13.166 -2.773 -10.238 1.00 87.31 101 VAL A O 1
ATOM 772 N N . LEU A 1 102 ? 11.784 -1.274 -11.188 1.00 85.75 102 LEU A N 1
ATOM 773 C CA . LEU A 1 102 ? 10.531 -1.930 -10.801 1.00 85.75 102 LEU A CA 1
ATOM 774 C C . LEU A 1 102 ? 10.374 -3.330 -11.414 1.00 85.75 102 LEU A C 1
ATOM 776 O O . LEU A 1 102 ? 9.789 -4.205 -10.776 1.00 85.75 102 LEU A O 1
ATOM 780 N N . LEU A 1 103 ? 10.912 -3.553 -12.616 1.00 85.12 103 LEU A N 1
ATOM 781 C CA . LEU A 1 103 ? 10.847 -4.829 -13.337 1.00 85.12 103 LEU A CA 1
ATOM 782 C C . LEU A 1 103 ? 11.963 -5.812 -12.958 1.00 85.12 103 LEU A C 1
ATOM 784 O O . LEU A 1 103 ? 11.881 -6.991 -13.316 1.00 85.12 103 LEU A O 1
ATOM 788 N N . THR A 1 104 ? 12.994 -5.371 -12.228 1.00 85.00 104 THR A N 1
ATOM 789 C CA . THR A 1 104 ? 14.087 -6.262 -11.815 1.00 85.00 104 THR A CA 1
ATOM 790 C C . THR A 1 104 ? 13.578 -7.472 -11.029 1.00 85.00 104 THR A C 1
ATOM 792 O O . THR A 1 104 ? 12.574 -7.416 -10.317 1.00 85.00 104 THR A O 1
ATOM 795 N N . ASN A 1 105 ? 14.290 -8.598 -11.157 1.00 84.62 105 ASN A N 1
ATOM 796 C CA . ASN A 1 105 ? 14.009 -9.827 -10.408 1.00 84.62 105 ASN A CA 1
ATOM 797 C C . ASN A 1 105 ? 12.541 -10.293 -10.541 1.00 84.62 105 ASN A C 1
ATOM 799 O O . ASN A 1 105 ? 11.882 -10.557 -9.537 1.00 84.62 105 ASN A O 1
ATOM 803 N N . ASN A 1 106 ? 12.033 -10.387 -11.778 1.00 83.81 106 ASN A N 1
ATOM 804 C CA . ASN A 1 106 ? 10.646 -10.767 -12.102 1.00 83.81 106 ASN A CA 1
ATOM 805 C C . ASN A 1 106 ? 9.591 -9.841 -11.467 1.00 83.81 106 ASN A C 1
ATOM 807 O O . ASN A 1 106 ? 8.599 -10.315 -10.918 1.00 83.81 106 ASN A O 1
ATOM 811 N N . ALA A 1 107 ? 9.819 -8.525 -11.497 1.00 84.75 107 ALA A N 1
ATOM 812 C CA . ALA A 1 107 ? 8.920 -7.526 -10.914 1.00 84.75 107 ALA A CA 1
ATOM 813 C C . ALA A 1 107 ? 8.623 -7.718 -9.407 1.00 84.75 107 ALA A C 1
ATOM 815 O O . ALA A 1 107 ? 7.570 -7.304 -8.909 1.00 84.75 107 ALA A O 1
ATOM 816 N N . LYS A 1 108 ? 9.551 -8.326 -8.653 1.00 86.31 108 LYS A N 1
ATOM 817 C CA . LYS A 1 108 ? 9.455 -8.434 -7.185 1.00 86.31 108 LYS A CA 1
ATOM 818 C C . LYS A 1 108 ? 9.394 -7.078 -6.473 1.00 86.31 108 LYS A C 1
ATOM 820 O O . LYS A 1 108 ? 8.578 -6.947 -5.565 1.00 86.31 108 LYS A O 1
ATOM 825 N N . PRO A 1 109 ? 10.187 -6.055 -6.851 1.00 88.00 109 PRO A N 1
ATOM 826 C CA . PRO A 1 109 ? 10.075 -4.738 -6.227 1.00 88.00 109 PRO A CA 1
ATOM 827 C C . PRO A 1 109 ? 8.677 -4.139 -6.406 1.00 88.00 109 PRO A C 1
ATOM 829 O O . PRO A 1 109 ? 8.112 -3.598 -5.458 1.00 88.00 109 PRO A O 1
ATOM 832 N N . LEU A 1 110 ? 8.086 -4.308 -7.592 1.00 86.12 110 LEU A N 1
ATOM 833 C CA . LEU A 1 110 ? 6.720 -3.875 -7.878 1.00 86.12 110 LEU A CA 1
ATOM 834 C C . LEU A 1 110 ? 5.683 -4.596 -7.001 1.00 86.12 110 LEU A C 1
ATOM 836 O O . LEU A 1 110 ? 4.770 -3.954 -6.475 1.00 86.12 110 LEU A O 1
ATOM 840 N N . ALA A 1 111 ? 5.847 -5.904 -6.783 1.00 85.38 111 ALA A N 1
ATOM 841 C CA . ALA A 1 111 ? 4.998 -6.670 -5.871 1.00 85.38 111 ALA A CA 1
ATOM 842 C C . ALA A 1 111 ? 5.096 -6.149 -4.428 1.00 85.38 111 ALA A C 1
ATOM 844 O O . ALA A 1 111 ? 4.071 -5.901 -3.795 1.00 85.38 111 ALA A O 1
ATOM 845 N N . SER A 1 112 ? 6.312 -5.905 -3.928 1.00 86.06 112 SER A N 1
ATOM 846 C CA . SER A 1 112 ? 6.523 -5.369 -2.576 1.00 86.06 112 SER A CA 1
ATOM 847 C C . SER A 1 112 ? 5.915 -3.980 -2.387 1.00 86.06 112 SER A C 1
ATOM 849 O O . SER A 1 112 ? 5.302 -3.721 -1.354 1.00 86.06 112 SER A O 1
ATOM 851 N N . VAL A 1 113 ? 6.035 -3.091 -3.379 1.00 86.44 113 VAL A N 1
ATOM 852 C CA . VAL A 1 113 ? 5.399 -1.761 -3.332 1.00 86.44 113 VAL A CA 1
ATOM 853 C C . VAL A 1 113 ? 3.874 -1.890 -3.308 1.00 86.44 113 VAL A C 1
ATOM 855 O O . VAL A 1 113 ? 3.211 -1.203 -2.533 1.00 86.44 113 VAL A O 1
ATOM 858 N N . THR A 1 114 ? 3.318 -2.812 -4.097 1.00 85.31 114 THR A N 1
ATOM 859 C CA . THR A 1 114 ? 1.871 -3.073 -4.137 1.00 85.31 114 THR A CA 1
ATOM 860 C C . THR A 1 114 ? 1.355 -3.595 -2.791 1.00 85.31 114 THR A C 1
ATOM 862 O O . THR A 1 114 ? 0.339 -3.111 -2.289 1.00 85.31 114 THR A O 1
ATOM 865 N N . LEU A 1 115 ? 2.077 -4.532 -2.165 1.00 85.75 115 LEU A N 1
ATOM 866 C CA . LEU A 1 115 ? 1.759 -5.034 -0.823 1.00 85.75 115 LEU A CA 1
ATOM 867 C C . LEU A 1 115 ? 1.884 -3.933 0.240 1.00 85.75 115 LEU A C 1
ATOM 869 O O . LEU A 1 115 ? 1.004 -3.796 1.085 1.00 85.75 115 LEU A O 1
ATOM 873 N N . GLY A 1 116 ? 2.928 -3.104 0.169 1.00 82.81 116 GLY A N 1
ATOM 874 C CA . GLY A 1 116 ? 3.133 -1.993 1.100 1.00 82.81 116 GLY A CA 1
ATOM 875 C C . GLY A 1 116 ? 2.007 -0.958 1.049 1.00 82.81 116 GLY A C 1
ATOM 876 O O . GLY A 1 116 ? 1.470 -0.577 2.089 1.00 82.81 116 GLY A O 1
ATOM 877 N N . LEU A 1 117 ? 1.590 -0.550 -0.154 1.00 83.56 117 LEU A N 1
ATOM 878 C CA . LEU A 1 117 ? 0.481 0.392 -0.333 1.00 83.56 117 LEU A CA 1
ATOM 879 C C . LEU A 1 117 ? -0.841 -0.174 0.207 1.00 83.56 117 LEU A C 1
ATOM 881 O O . LEU A 1 117 ? -1.613 0.536 0.850 1.00 83.56 117 LEU A O 1
ATOM 885 N N . ARG A 1 118 ? -1.086 -1.470 -0.002 1.00 78.19 118 ARG A N 1
ATOM 886 C CA . ARG A 1 118 ? -2.255 -2.173 0.538 1.00 78.19 118 ARG A CA 1
ATOM 887 C C . ARG A 1 118 ? -2.277 -2.170 2.068 1.00 78.19 118 ARG A C 1
ATOM 889 O O . ARG A 1 118 ? -3.344 -1.960 2.642 1.00 78.19 118 ARG A O 1
ATOM 896 N N . THR A 1 119 ? -1.140 -2.380 2.731 1.00 79.25 119 THR A N 1
ATOM 897 C CA . THR A 1 119 ? -1.058 -2.333 4.202 1.00 79.25 119 THR A CA 1
ATOM 898 C C . THR A 1 119 ? -1.494 -0.973 4.739 1.00 79.25 119 THR A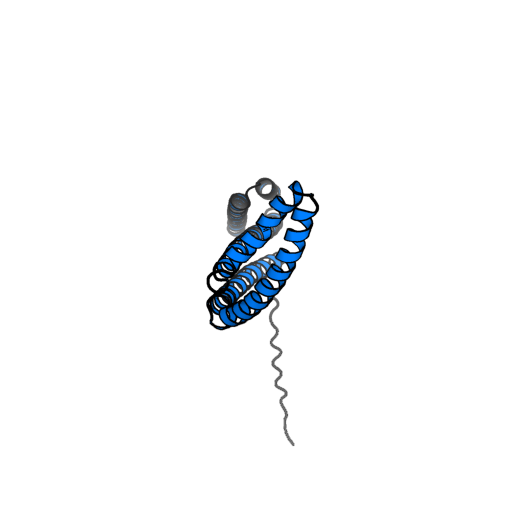 C 1
ATOM 900 O O . THR A 1 119 ? -2.275 -0.916 5.686 1.00 79.25 119 THR A O 1
ATOM 903 N N . ILE A 1 120 ? -1.075 0.113 4.081 1.00 78.06 120 ILE A N 1
ATOM 904 C CA . ILE A 1 120 ? -1.487 1.479 4.436 1.00 78.06 120 ILE A CA 1
ATOM 905 C C . ILE A 1 120 ? -3.007 1.634 4.289 1.00 78.06 120 ILE A C 1
ATOM 907 O O . ILE A 1 120 ? -3.668 2.102 5.213 1.00 78.06 120 ILE A O 1
ATOM 911 N N . ILE A 1 121 ? -3.581 1.178 3.171 1.00 74.38 121 ILE A N 1
ATOM 912 C CA . ILE A 1 121 ? -5.031 1.249 2.922 1.00 74.38 121 ILE A CA 1
ATOM 913 C C . ILE A 1 121 ? -5.822 0.460 3.974 1.00 74.38 121 ILE A C 1
ATOM 915 O O . ILE A 1 121 ? -6.810 0.963 4.508 1.00 74.38 121 ILE A O 1
ATOM 919 N N . ASN A 1 122 ? -5.390 -0.761 4.300 1.00 76.19 122 ASN A N 1
ATOM 920 C CA . ASN A 1 122 ? -6.044 -1.584 5.319 1.00 76.19 122 ASN A CA 1
ATOM 921 C C . ASN A 1 122 ? -5.996 -0.912 6.697 1.00 76.19 122 ASN A C 1
ATOM 923 O O . ASN A 1 122 ? -6.990 -0.939 7.422 1.00 76.19 122 ASN A O 1
ATOM 927 N N . GLN A 1 123 ? -4.873 -0.277 7.040 1.00 74.44 123 GLN A N 1
ATOM 928 C CA . GLN A 1 123 ? -4.718 0.451 8.295 1.00 74.44 123 GLN A CA 1
ATOM 929 C C . GLN A 1 123 ? -5.641 1.676 8.356 1.00 74.44 123 GLN A C 1
ATOM 931 O O . GLN A 1 123 ? -6.322 1.875 9.358 1.00 74.44 123 GLN A O 1
ATOM 936 N N . THR A 1 124 ? -5.743 2.450 7.273 1.00 74.00 124 THR A N 1
ATOM 937 C CA . THR A 1 124 ? -6.678 3.582 7.192 1.00 74.00 124 THR A CA 1
ATOM 938 C C . THR A 1 124 ? -8.136 3.132 7.302 1.00 74.00 124 THR A C 1
ATOM 940 O O . THR A 1 124 ? -8.914 3.764 8.012 1.00 74.00 124 THR A O 1
ATOM 943 N N . ASN A 1 125 ? -8.511 2.033 6.642 1.00 68.25 125 ASN A N 1
ATOM 944 C CA . ASN A 1 125 ? -9.886 1.536 6.673 1.00 68.25 125 ASN A CA 1
ATOM 945 C C . ASN A 1 125 ? -10.293 1.076 8.082 1.00 68.25 125 ASN A C 1
ATOM 947 O O . ASN A 1 125 ? -11.381 1.402 8.541 1.00 68.25 125 ASN A O 1
ATOM 951 N N . GLN A 1 126 ? -9.399 0.385 8.797 1.00 70.81 126 GLN A N 1
ATOM 952 C CA . GLN A 1 126 ? -9.657 -0.026 10.180 1.00 70.81 126 GLN A CA 1
ATOM 953 C C . GLN A 1 126 ? -9.854 1.176 11.105 1.00 70.81 126 GLN A C 1
ATOM 955 O O . GLN A 1 126 ? -10.828 1.199 11.847 1.00 70.81 126 GLN A O 1
ATOM 960 N N . THR A 1 127 ? -9.003 2.201 11.011 1.00 74.38 127 THR A N 1
ATOM 961 C CA . THR A 1 127 ? -9.146 3.420 11.823 1.00 74.38 127 THR A CA 1
ATOM 962 C C . THR A 1 127 ? -10.472 4.135 11.560 1.00 74.38 127 THR A C 1
ATOM 964 O O . THR A 1 127 ? -11.152 4.535 12.496 1.00 74.38 127 THR A O 1
ATOM 967 N N . LEU A 1 128 ? -10.885 4.281 10.298 1.00 74.19 128 LEU A N 1
ATOM 968 C CA . LEU A 1 128 ? -12.147 4.956 9.978 1.00 74.19 128 LEU A CA 1
ATOM 969 C C . LEU A 1 128 ? -13.367 4.162 10.458 1.00 74.19 128 LEU A C 1
ATOM 971 O O . LEU A 1 128 ? -14.319 4.749 10.977 1.00 74.19 128 LEU A O 1
ATOM 975 N N . LEU A 1 129 ? -13.341 2.838 10.293 1.00 71.81 129 LEU A N 1
ATOM 976 C CA . LEU A 1 129 ? -14.427 1.958 10.713 1.00 71.81 129 LEU A CA 1
ATOM 977 C C . LEU A 1 129 ? -14.583 1.941 12.239 1.00 71.81 129 LEU A C 1
ATOM 979 O O . LEU A 1 129 ? -15.714 2.029 12.712 1.00 71.81 129 LEU A O 1
ATOM 983 N N . THR A 1 130 ? -13.483 1.909 13.001 1.00 71.88 130 THR A N 1
ATOM 984 C CA . THR A 1 130 ? -13.526 1.923 14.475 1.00 71.88 130 THR A CA 1
ATOM 985 C C . THR A 1 130 ? -13.973 3.270 15.037 1.00 71.88 130 THR A C 1
ATOM 987 O O . THR A 1 130 ? -14.808 3.313 15.941 1.00 71.88 130 THR A O 1
ATOM 990 N N . THR A 1 131 ? -13.500 4.388 14.478 1.00 71.81 131 THR A N 1
ATOM 991 C CA . THR A 1 131 ? -13.972 5.721 14.884 1.00 71.81 131 THR A CA 1
ATOM 992 C C . THR A 1 131 ? -15.463 5.893 14.576 1.00 71.81 131 THR A C 1
ATOM 994 O O . THR A 1 131 ? -16.228 6.389 15.408 1.00 71.81 131 THR A O 1
ATOM 997 N N . THR A 1 132 ? -15.907 5.428 13.402 1.00 75.56 132 THR A N 1
ATOM 998 C CA . THR A 1 132 ? -17.319 5.499 12.999 1.00 75.56 132 THR A CA 1
ATOM 999 C C . THR A 1 132 ? -18.195 4.637 13.909 1.00 75.56 132 THR A C 1
ATOM 1001 O O . THR A 1 132 ? -19.208 5.129 14.409 1.00 75.56 132 THR A O 1
ATOM 1004 N N . SER A 1 133 ? -17.797 3.395 14.204 1.00 71.50 133 SER A N 1
ATOM 1005 C CA . SER A 1 133 ? -18.556 2.515 15.101 1.00 71.50 133 SER A CA 1
ATOM 1006 C C . SER A 1 133 ? -18.651 3.069 16.521 1.00 71.50 133 SER A C 1
ATOM 1008 O O . SER A 1 133 ? -19.740 3.065 17.093 1.00 71.50 133 SER A O 1
ATOM 1010 N N . ALA A 1 134 ? -17.557 3.614 17.066 1.00 70.62 134 ALA A N 1
ATOM 1011 C CA . ALA A 1 134 ? -17.546 4.237 18.391 1.00 70.62 134 ALA A CA 1
ATOM 1012 C C . ALA A 1 134 ? -18.488 5.452 18.458 1.00 70.62 134 ALA A C 1
ATOM 1014 O O . ALA A 1 134 ? -19.245 5.610 19.418 1.00 70.62 134 ALA A O 1
ATOM 1015 N N . SER A 1 135 ? -18.511 6.283 17.410 1.00 74.25 135 SER A N 1
ATOM 1016 C CA . SER A 1 135 ? -19.409 7.444 17.341 1.00 74.25 135 SER A CA 1
ATOM 1017 C C . SER A 1 135 ? -20.894 7.051 17.304 1.00 74.25 135 SER A C 1
ATOM 1019 O O . SER A 1 135 ? -21.711 7.669 17.994 1.00 74.25 135 SER A O 1
ATOM 1021 N N . ILE A 1 136 ? -21.242 5.990 16.562 1.00 77.12 136 ILE A N 1
ATOM 1022 C CA . ILE A 1 136 ? -22.612 5.471 16.470 1.00 77.12 136 ILE A CA 1
ATOM 1023 C C . ILE A 1 136 ? -23.033 4.896 17.822 1.00 77.12 136 ILE A C 1
ATOM 1025 O O . ILE A 1 136 ? -24.052 5.316 18.363 1.00 77.12 136 ILE A O 1
ATOM 1029 N N . GLN A 1 137 ? -22.220 4.023 18.425 1.00 76.19 137 GLN A N 1
ATOM 1030 C CA . GLN A 1 137 ? -22.505 3.449 19.747 1.00 76.19 137 GLN A CA 1
ATOM 1031 C C . GLN A 1 137 ? -22.698 4.524 20.829 1.00 76.19 137 GLN A C 1
ATOM 1033 O O . GLN A 1 137 ? -23.585 4.412 21.681 1.00 76.19 137 GLN A O 1
ATOM 1038 N N . LEU A 1 138 ? -21.906 5.597 20.783 1.00 71.50 138 LEU A N 1
ATOM 1039 C CA . LEU A 1 138 ? -22.034 6.725 21.699 1.00 71.50 138 LEU A CA 1
ATOM 1040 C C . LEU A 1 138 ? -23.341 7.506 21.491 1.00 71.50 138 LEU A C 1
ATOM 1042 O O . LEU A 1 138 ? -23.996 7.884 22.466 1.00 71.50 138 LEU A O 1
ATOM 1046 N N . GLN A 1 139 ? -23.752 7.730 20.241 1.00 75.44 139 GLN A N 1
ATOM 1047 C CA . GLN A 1 139 ? -25.015 8.400 19.922 1.00 75.44 139 GLN A CA 1
ATOM 1048 C C . GLN A 1 139 ? -26.233 7.584 20.389 1.00 75.44 139 GLN A C 1
ATOM 1050 O O . GLN A 1 139 ? -27.224 8.154 20.854 1.00 75.44 139 GLN A O 1
ATOM 1055 N N . GLU A 1 140 ? -26.146 6.258 20.342 1.00 73.12 140 GLU A N 1
ATOM 1056 C CA . GLU A 1 140 ? -27.169 5.362 20.887 1.00 73.12 140 GLU A CA 1
ATOM 1057 C C . GLU A 1 140 ? -27.237 5.396 22.414 1.00 73.12 140 GLU A C 1
ATOM 1059 O O . GLU A 1 140 ? -28.324 5.482 22.994 1.00 73.12 140 GLU A O 1
ATOM 1064 N N . ALA A 1 141 ? -26.079 5.339 23.080 1.00 69.88 141 ALA A N 1
ATOM 1065 C CA . ALA A 1 141 ? -25.998 5.461 24.532 1.00 69.88 141 ALA A CA 1
ATOM 1066 C C . ALA A 1 141 ? -26.562 6.816 24.993 1.00 69.88 141 ALA A C 1
ATOM 1068 O O . ALA A 1 141 ? -27.349 6.873 25.936 1.00 69.88 141 ALA A O 1
ATOM 1069 N N . TYR A 1 142 ? -26.259 7.895 24.266 1.00 73.44 142 TYR A N 1
ATOM 1070 C CA . TYR A 1 142 ? -26.841 9.217 24.490 1.00 73.44 142 TYR A CA 1
ATOM 1071 C C . TYR A 1 142 ? -28.372 9.214 24.397 1.00 73.44 142 TYR A C 1
ATOM 1073 O O . TYR A 1 142 ? -29.039 9.713 25.304 1.00 73.44 142 TYR A O 1
ATOM 1081 N N . GLN A 1 143 ? -28.944 8.652 23.325 1.00 73.44 143 GLN A N 1
ATOM 1082 C CA . GLN A 1 143 ? -30.400 8.603 23.153 1.00 73.44 143 GLN A CA 1
ATOM 1083 C C . GLN A 1 143 ? -31.073 7.826 24.289 1.00 73.44 143 GLN A C 1
ATOM 1085 O O . GLN A 1 143 ? -32.112 8.257 24.789 1.00 73.44 143 GLN A O 1
ATOM 1090 N N . ARG A 1 144 ? -30.460 6.730 24.749 1.00 70.75 144 ARG A N 1
ATOM 1091 C CA . ARG A 1 144 ? -30.949 5.962 25.903 1.00 70.75 144 ARG A CA 1
ATOM 1092 C C . ARG A 1 144 ? -30.895 6.758 27.202 1.00 70.75 144 ARG A C 1
ATOM 1094 O O . ARG A 1 144 ? -31.906 6.845 27.896 1.00 70.75 144 ARG A O 1
ATOM 1101 N N . VAL A 1 145 ? -29.760 7.388 27.507 1.00 71.25 145 VAL A N 1
ATOM 1102 C CA . VAL A 1 145 ? -29.593 8.210 28.716 1.00 71.25 145 VAL A CA 1
ATOM 1103 C C . VAL A 1 145 ? -30.551 9.399 28.707 1.00 71.25 145 VAL A C 1
ATOM 1105 O O . VAL A 1 145 ? -31.190 9.660 29.722 1.00 71.25 145 VAL A O 1
ATOM 1108 N N . MET A 1 146 ? -30.716 10.094 27.580 1.00 72.81 146 MET A N 1
ATOM 1109 C CA . MET A 1 146 ? -31.655 11.214 27.453 1.00 72.81 146 MET A CA 1
ATOM 1110 C C . MET A 1 146 ? -33.094 10.785 27.764 1.00 72.81 146 MET A C 1
ATOM 1112 O O . MET A 1 146 ? -33.776 11.466 28.526 1.00 72.81 146 MET A O 1
ATOM 1116 N N . VAL A 1 147 ? -33.539 9.647 27.220 1.00 74.50 147 VAL A N 1
ATOM 1117 C CA . VAL A 1 147 ? -34.891 9.116 27.463 1.00 74.50 147 VAL A CA 1
ATOM 1118 C C . VAL A 1 147 ? -35.070 8.666 28.917 1.00 74.50 147 VAL A C 1
ATOM 1120 O O . VAL A 1 147 ? -36.132 8.899 29.487 1.00 74.50 147 VAL A O 1
ATOM 1123 N N . LYS A 1 148 ? -34.048 8.058 29.534 1.00 70.75 148 LYS A N 1
ATOM 1124 C CA . LYS A 1 148 ? -34.121 7.543 30.914 1.00 70.75 148 LYS A CA 1
ATOM 1125 C C . LYS A 1 148 ? -33.936 8.609 32.000 1.00 70.75 148 LYS A C 1
ATOM 1127 O O . LYS A 1 148 ? -34.536 8.504 33.060 1.00 70.75 148 LYS A O 1
ATOM 1132 N N . THR A 1 149 ? -33.091 9.611 31.768 1.00 67.06 149 THR A N 1
ATOM 1133 C CA . THR A 1 149 ? -32.591 10.513 32.829 1.00 67.06 149 THR A CA 1
ATOM 1134 C C . THR A 1 149 ? -32.846 11.993 32.564 1.00 67.06 149 THR A C 1
ATOM 1136 O O . THR A 1 149 ? -32.576 12.819 33.434 1.00 67.06 149 THR A O 1
ATOM 1139 N N . GLY A 1 150 ? -33.266 12.370 31.350 1.00 66.56 150 GLY A N 1
ATOM 1140 C CA . GLY A 1 150 ? -33.373 13.772 30.924 1.00 66.56 150 GLY A CA 1
ATOM 1141 C C . GLY A 1 150 ? -32.038 14.536 30.888 1.00 66.56 150 GLY A C 1
ATOM 1142 O O . GLY A 1 150 ? -32.013 15.710 30.535 1.00 66.56 150 GLY A O 1
ATOM 1143 N N . SER A 1 151 ? -30.917 13.885 31.213 1.00 65.19 151 SER A N 1
ATOM 1144 C CA . SER A 1 151 ? -29.610 14.512 31.458 1.00 65.19 151 SER A CA 1
ATOM 1145 C C . SER A 1 151 ? -28.710 14.490 30.215 1.00 65.19 151 SER A C 1
ATOM 1147 O O . SER A 1 151 ? -27.520 14.185 30.288 1.00 65.19 151 SER A O 1
ATOM 1149 N N . GLY A 1 152 ? -29.281 14.779 29.041 1.00 64.69 152 GLY A N 1
ATOM 1150 C CA . GLY A 1 152 ? -28.564 14.688 27.764 1.00 64.69 152 GLY A CA 1
ATOM 1151 C C . GLY A 1 152 ? -27.432 15.713 27.620 1.00 64.69 152 GLY A C 1
ATOM 1152 O O . GLY A 1 152 ? -26.376 15.402 27.077 1.00 64.69 152 GLY A O 1
ATOM 1153 N N . ASP A 1 153 ? -27.593 16.934 28.123 1.00 72.00 153 ASP A N 1
ATOM 1154 C CA . ASP A 1 153 ? -26.705 18.050 27.759 1.00 72.00 153 ASP A CA 1
ATOM 1155 C C . ASP A 1 153 ? -25.231 17.859 28.162 1.00 72.00 153 ASP A C 1
ATOM 1157 O O . ASP A 1 153 ? -24.325 18.258 27.421 1.00 72.00 153 ASP A O 1
ATOM 1161 N N . ALA A 1 154 ? -24.969 17.165 29.274 1.00 69.69 154 ALA A N 1
ATOM 1162 C CA . ALA A 1 154 ? -23.610 16.842 29.712 1.00 69.69 154 ALA A CA 1
ATOM 1163 C C . ALA A 1 154 ? -22.894 15.905 28.720 1.00 69.69 154 ALA A C 1
ATOM 1165 O O . ALA A 1 154 ? -21.755 16.155 28.323 1.00 69.69 154 ALA A O 1
ATOM 1166 N N . ILE A 1 155 ? -23.592 14.870 28.244 1.00 71.06 155 ILE A N 1
ATOM 1167 C CA . ILE A 1 155 ? -23.040 13.905 27.282 1.00 71.06 155 ILE A CA 1
ATOM 1168 C C . ILE A 1 155 ? -22.912 14.532 25.892 1.00 71.06 155 ILE A C 1
ATOM 1170 O O . ILE A 1 155 ? -21.925 14.301 25.194 1.00 71.06 155 ILE A O 1
ATOM 1174 N N . ARG A 1 156 ? -23.855 15.399 25.501 1.00 75.12 156 ARG A N 1
ATOM 1175 C CA . ARG A 1 156 ? -23.782 16.140 24.231 1.00 75.12 156 ARG A CA 1
ATOM 1176 C C . ARG A 1 156 ? -22.531 17.014 24.157 1.00 75.12 156 ARG A C 1
ATOM 1178 O O . ARG A 1 156 ? -21.876 17.078 23.117 1.00 75.12 156 ARG A O 1
ATOM 1185 N N . THR A 1 157 ? -22.173 17.646 25.270 1.00 80.56 157 THR A N 1
ATOM 1186 C CA . THR A 1 157 ? -20.964 18.469 25.373 1.00 80.56 157 THR A CA 1
ATOM 1187 C C . THR A 1 157 ? -19.696 17.617 25.259 1.00 80.56 157 THR A C 1
ATOM 1189 O O . THR A 1 157 ? -18.744 18.035 24.603 1.00 80.56 157 THR A O 1
ATOM 1192 N N . LEU A 1 158 ? -19.683 16.399 25.813 1.00 75.69 158 LEU A N 1
ATOM 1193 C CA . LEU A 1 158 ? -18.577 15.445 25.639 1.00 75.69 158 LEU A CA 1
ATOM 1194 C C . LEU A 1 158 ? -18.413 14.997 24.179 1.00 75.69 158 LEU A C 1
ATOM 1196 O O . LEU A 1 158 ? -17.311 15.053 23.645 1.00 75.69 158 LEU A O 1
ATOM 1200 N N . ILE A 1 159 ? -19.509 14.631 23.506 1.00 78.62 159 ILE A N 1
ATOM 1201 C CA . ILE A 1 159 ? -19.493 14.233 22.084 1.00 78.62 159 ILE A CA 1
ATOM 1202 C C . ILE A 1 159 ? -18.916 15.357 21.217 1.00 78.62 159 ILE A C 1
ATOM 1204 O O . ILE A 1 159 ? -18.070 15.127 20.355 1.00 78.62 159 ILE A O 1
ATOM 1208 N N . THR A 1 160 ? -19.353 16.592 21.469 1.00 81.06 160 THR A N 1
ATOM 1209 C CA . THR A 1 160 ? -18.891 17.761 20.709 1.00 81.06 160 THR A CA 1
ATOM 1210 C C . THR A 1 160 ? -17.396 18.013 20.929 1.00 81.06 160 THR A C 1
ATOM 1212 O O . THR A 1 160 ? -16.695 18.361 19.984 1.00 81.06 160 THR A O 1
ATOM 1215 N N . GLN A 1 161 ? -16.892 17.770 22.145 1.00 81.94 161 GLN A N 1
ATOM 1216 C CA . GLN A 1 161 ? -15.464 17.855 22.466 1.00 81.94 161 GLN A CA 1
ATOM 1217 C C . GLN A 1 161 ? -14.633 16.742 21.810 1.00 81.94 161 GLN A C 1
ATOM 1219 O O . GLN A 1 161 ? -13.521 17.007 21.365 1.00 81.94 161 GLN A O 1
ATOM 1224 N N . CYS A 1 162 ? -15.158 15.523 21.676 1.00 80.38 162 CYS A N 1
ATOM 1225 C CA . CYS A 1 162 ? -14.448 14.455 20.964 1.00 80.38 162 CYS A CA 1
ATOM 1226 C C . CYS A 1 162 ? -14.414 14.687 19.442 1.00 80.38 162 CYS A C 1
ATOM 1228 O O . CYS A 1 162 ? -13.421 14.382 18.782 1.00 80.38 162 CYS A O 1
ATOM 1230 N N . ASN A 1 163 ? -15.463 15.290 18.873 1.00 78.06 163 ASN A N 1
ATOM 1231 C CA . ASN A 1 163 ? -15.549 15.562 17.433 1.00 78.06 163 ASN A CA 1
ATOM 1232 C C . ASN A 1 163 ? -14.588 16.659 16.941 1.00 78.06 163 ASN A C 1
ATOM 1234 O O . ASN A 1 163 ? -14.312 16.718 15.746 1.00 78.06 163 ASN A O 1
ATOM 1238 N N . VAL A 1 164 ? -14.073 17.520 17.828 1.00 84.06 164 VAL A N 1
ATOM 1239 C CA . VAL A 1 164 ? -13.092 18.563 17.464 1.00 84.06 164 VAL A CA 1
ATOM 1240 C C . VAL A 1 164 ? -11.638 18.075 17.494 1.00 84.06 164 VAL A C 1
ATOM 1242 O O . VAL A 1 164 ? -10.738 18.818 17.103 1.00 84.06 164 VAL A O 1
ATOM 1245 N N . ILE A 1 165 ? -11.387 16.838 17.936 1.00 84.75 165 ILE A N 1
ATOM 1246 C CA . ILE A 1 165 ? -10.050 16.237 17.932 1.00 84.75 165 ILE A CA 1
ATOM 1247 C C . ILE A 1 165 ? -9.674 15.870 16.490 1.00 84.75 165 ILE A C 1
ATOM 1249 O O . ILE A 1 165 ? -10.370 15.100 15.836 1.00 84.75 165 ILE A O 1
ATOM 1253 N N . ALA A 1 166 ? -8.563 16.427 15.999 1.00 76.88 166 ALA A N 1
ATOM 1254 C CA . ALA A 1 166 ? -8.087 16.201 14.632 1.00 76.88 166 ALA A CA 1
ATOM 1255 C C . ALA A 1 166 ? -7.391 14.841 14.440 1.00 76.88 166 ALA A C 1
ATOM 1257 O O . ALA A 1 166 ? -7.333 14.329 13.324 1.00 76.88 166 ALA A O 1
ATOM 1258 N N . ASP A 1 167 ? -6.843 14.268 15.515 1.00 80.31 167 ASP A N 1
ATOM 1259 C CA . ASP A 1 167 ? -6.207 12.953 15.490 1.00 80.31 167 ASP A CA 1
ATOM 1260 C C . ASP A 1 167 ? -7.268 11.844 15.649 1.00 80.31 167 ASP A C 1
ATOM 1262 O O . ASP A 1 167 ? -7.921 11.776 16.694 1.00 80.31 167 ASP A O 1
ATOM 1266 N N . PRO A 1 168 ? -7.436 10.948 14.659 1.00 71.75 168 PRO A N 1
ATOM 1267 C CA . PRO A 1 168 ? -8.459 9.904 14.694 1.00 71.75 168 PRO A CA 1
ATOM 1268 C C . PRO A 1 168 ? -8.258 8.884 15.825 1.00 71.75 168 PRO A C 1
ATOM 1270 O O . PRO A 1 168 ? -9.228 8.304 16.316 1.00 71.75 168 PRO A O 1
ATOM 1273 N N . THR A 1 169 ? -7.023 8.668 16.287 1.00 77.88 169 THR A N 1
ATOM 1274 C CA . THR A 1 169 ? -6.751 7.721 17.383 1.00 77.88 169 THR A CA 1
ATOM 1275 C C . THR A 1 169 ? -7.223 8.286 18.720 1.00 77.88 169 THR A C 1
ATOM 1277 O O . THR A 1 169 ? -8.008 7.650 19.422 1.00 77.88 169 THR A O 1
ATOM 1280 N N . GLN A 1 170 ? -6.850 9.533 19.010 1.00 79.69 170 GLN A N 1
ATOM 1281 C CA . GLN A 1 170 ? -7.283 10.257 20.206 1.00 79.69 170 GLN A CA 1
ATOM 1282 C C . GLN A 1 170 ? -8.788 10.550 20.186 1.00 79.69 170 GLN A C 1
ATOM 1284 O O . GLN A 1 170 ? -9.446 10.525 21.225 1.00 79.69 170 GLN A O 1
ATOM 1289 N N . GLN A 1 171 ? -9.357 10.785 19.000 1.00 79.44 171 GLN A N 1
ATOM 1290 C CA . GLN A 1 171 ? -10.800 10.907 18.824 1.00 79.44 171 GLN A CA 1
ATOM 1291 C C . GLN A 1 171 ? -11.519 9.610 19.209 1.00 79.44 171 GLN A C 1
ATOM 1293 O O . GLN A 1 171 ? -12.496 9.660 19.952 1.00 79.44 171 GLN A O 1
ATOM 1298 N N . THR A 1 172 ? -11.025 8.454 18.761 1.00 79.75 172 THR A N 1
ATOM 1299 C CA . THR A 1 172 ? -11.625 7.150 19.093 1.00 79.75 172 THR A CA 1
ATOM 1300 C C . THR A 1 172 ? -11.578 6.881 20.598 1.00 79.75 172 THR A C 1
ATOM 1302 O O . THR A 1 172 ? -12.603 6.551 21.189 1.00 79.75 172 THR A O 1
ATOM 1305 N N . GLU A 1 173 ? -10.438 7.122 21.250 1.00 83.50 173 GLU A N 1
ATOM 1306 C CA . GLU A 1 173 ? -10.298 6.954 22.704 1.00 83.50 173 GLU A CA 1
ATOM 1307 C C . GLU A 1 173 ? -11.225 7.900 23.493 1.00 83.50 173 GLU A C 1
ATOM 1309 O O . GLU A 1 173 ? -11.824 7.514 24.502 1.00 83.50 173 GLU A O 1
ATOM 1314 N N . CYS A 1 174 ? -11.401 9.136 23.016 1.00 83.56 174 CYS A N 1
ATOM 1315 C CA . CYS A 1 174 ? -12.353 10.083 23.596 1.00 83.56 174 CYS A CA 1
ATOM 1316 C C . CYS A 1 174 ? -13.798 9.576 23.477 1.00 83.56 174 CYS A C 1
ATOM 1318 O O . CYS A 1 174 ? -14.547 9.605 24.457 1.00 83.56 174 CYS A O 1
ATOM 1320 N N . LEU A 1 175 ? -14.182 9.071 22.299 1.00 81.88 175 LEU A N 1
ATOM 1321 C CA . LEU A 1 175 ? -15.520 8.532 22.043 1.00 81.88 175 LEU A CA 1
ATOM 1322 C C . LEU A 1 175 ? -15.810 7.290 22.905 1.00 81.88 175 LEU A C 1
ATOM 1324 O O . LEU A 1 175 ? -16.886 7.203 23.498 1.00 81.88 175 LEU A O 1
ATOM 1328 N N . GLU A 1 176 ? -14.848 6.376 23.057 1.00 82.06 176 GLU A N 1
ATOM 1329 C CA . GLU A 1 176 ? -14.981 5.199 23.930 1.00 82.06 176 GLU A CA 1
ATOM 1330 C C . GLU A 1 176 ? -15.121 5.581 25.412 1.00 82.06 176 GLU A C 1
ATOM 1332 O O . GLU A 1 176 ? -15.954 5.031 26.138 1.00 82.06 176 GLU A O 1
ATOM 1337 N N . ASN A 1 177 ? -14.340 6.554 25.889 1.00 83.44 177 ASN A N 1
ATOM 1338 C CA . ASN A 1 177 ? -14.449 7.034 27.269 1.00 83.44 177 ASN A CA 1
ATOM 1339 C C . ASN A 1 177 ? -15.776 7.761 27.528 1.00 83.44 177 ASN A C 1
ATOM 1341 O O . ASN A 1 177 ? -16.353 7.631 28.612 1.00 83.44 177 ASN A O 1
ATOM 1345 N N . ALA A 1 178 ? -16.288 8.497 26.541 1.00 80.38 178 ALA A N 1
ATOM 1346 C CA . ALA A 1 178 ? -17.612 9.104 26.612 1.00 80.38 178 ALA A CA 1
ATOM 1347 C C . ALA A 1 178 ? -18.724 8.040 26.648 1.00 80.38 178 ALA A C 1
ATOM 1349 O O . ALA A 1 178 ? -19.711 8.203 27.368 1.00 80.38 178 ALA A O 1
ATOM 1350 N N . GLN A 1 179 ? -18.548 6.922 25.934 1.00 77.50 179 GLN A N 1
ATOM 1351 C CA . GLN A 1 179 ? -19.505 5.812 25.923 1.00 77.50 179 GLN A CA 1
ATOM 1352 C C . GLN A 1 179 ? -19.568 5.134 27.292 1.00 77.50 179 GLN A C 1
ATOM 1354 O O . GLN A 1 179 ? -20.664 4.895 27.802 1.00 77.50 179 GLN A O 1
ATOM 1359 N N . LYS A 1 180 ? -18.413 4.880 27.918 1.00 82.38 180 LYS A N 1
ATOM 1360 C CA . LYS A 1 180 ? -18.339 4.321 29.279 1.00 82.38 180 LYS A CA 1
ATOM 1361 C C . LYS A 1 180 ? -19.057 5.212 30.294 1.00 82.38 180 LYS A C 1
ATOM 1363 O O . LYS A 1 180 ? -19.867 4.718 31.071 1.00 82.38 180 LYS A O 1
ATOM 1368 N N . GLN A 1 181 ? -18.849 6.528 30.229 1.00 79.25 181 GLN A N 1
ATOM 1369 C CA . GLN A 1 181 ? -19.545 7.481 31.104 1.00 79.25 181 GLN A CA 1
ATOM 1370 C C . GLN A 1 181 ? -21.065 7.481 30.886 1.00 79.25 181 GLN A C 1
ATOM 1372 O O . GLN A 1 181 ? -21.827 7.544 31.851 1.00 79.25 181 GLN A O 1
ATOM 1377 N N . ALA A 1 182 ? -21.524 7.364 29.636 1.00 75.75 182 ALA A N 1
ATOM 1378 C CA . ALA A 1 182 ? -22.948 7.247 29.328 1.00 75.75 182 ALA A CA 1
ATOM 1379 C C . ALA A 1 182 ? -23.569 5.973 29.930 1.00 75.75 182 ALA A C 1
ATOM 1381 O O . ALA A 1 182 ? -24.638 6.034 30.537 1.00 75.75 182 ALA A O 1
ATOM 1382 N N . GLN A 1 183 ? -22.877 4.837 29.815 1.00 77.25 183 GLN A N 1
ATOM 1383 C CA . GLN A 1 183 ? -23.315 3.561 30.391 1.00 77.25 183 GLN A CA 1
ATOM 1384 C C . GLN A 1 183 ? -23.325 3.587 31.926 1.00 77.25 183 GLN A C 1
ATOM 1386 O O . GLN A 1 183 ? -24.249 3.062 32.546 1.00 77.25 183 GLN A O 1
ATOM 1391 N N . GLU A 1 184 ? -22.345 4.237 32.557 1.00 80.12 184 GLU A N 1
ATOM 1392 C CA . GLU A 1 184 ? -22.325 4.409 34.013 1.00 80.12 184 GLU A CA 1
ATOM 1393 C C . GLU A 1 184 ? -23.522 5.228 34.512 1.00 80.12 184 GLU A C 1
ATOM 1395 O O . GLU A 1 184 ? -24.133 4.868 35.520 1.00 80.12 184 GLU A O 1
ATOM 1400 N N . ILE A 1 185 ? -23.896 6.298 33.803 1.00 74.44 185 ILE A N 1
ATOM 1401 C CA . ILE A 1 185 ? -25.076 7.111 34.136 1.00 74.44 185 ILE A CA 1
ATOM 1402 C C . ILE A 1 185 ? -26.361 6.291 33.969 1.00 74.44 185 ILE A C 1
ATOM 1404 O O . ILE A 1 185 ? -27.211 6.325 34.857 1.00 74.44 185 ILE A O 1
ATOM 1408 N N . GLU A 1 186 ? -26.482 5.514 32.886 1.00 69.06 186 GLU A N 1
ATOM 1409 C CA . GLU A 1 186 ? -27.608 4.590 32.680 1.00 69.06 186 GLU A CA 1
ATOM 1410 C C . GLU A 1 186 ? -27.724 3.584 33.841 1.00 69.06 186 GLU A C 1
ATOM 1412 O O . GLU A 1 186 ? -28.792 3.446 34.437 1.00 69.06 186 GLU A O 1
ATOM 1417 N N . SER A 1 187 ? -26.612 2.959 34.243 1.00 74.00 187 SER A N 1
ATOM 1418 C CA . SER A 1 187 ? -26.595 1.960 35.321 1.00 74.00 187 SER A CA 1
ATOM 1419 C C . SER A 1 187 ? -26.970 2.523 36.698 1.00 74.00 187 SER A C 1
ATOM 1421 O O . SER A 1 187 ? -27.566 1.822 37.512 1.00 74.00 187 SER A O 1
ATOM 1423 N N . LYS A 1 188 ? -26.651 3.792 36.982 1.00 71.44 188 LYS A N 1
ATOM 1424 C CA . LYS A 1 188 ? -27.016 4.451 38.249 1.00 71.44 188 LYS A CA 1
ATOM 1425 C C . LYS A 1 188 ? -28.509 4.750 38.345 1.00 71.44 188 LYS A C 1
ATOM 1427 O O . LYS A 1 188 ? -29.026 4.838 39.454 1.00 71.44 188 LYS A O 1
ATOM 1432 N N . VAL A 1 189 ? -29.177 4.909 37.206 1.00 66.00 189 VAL A N 1
ATOM 1433 C CA . VAL A 1 189 ? -30.623 5.150 37.140 1.00 66.00 189 VAL A CA 1
ATOM 1434 C C . VAL A 1 189 ? -31.410 3.847 37.170 1.00 66.00 189 VAL A C 1
ATOM 1436 O O . VAL A 1 189 ? -32.460 3.811 37.788 1.00 66.00 189 VAL A O 1
ATOM 1439 N N . ASP A 1 190 ? -30.887 2.759 36.602 1.00 62.62 190 ASP A N 1
ATOM 1440 C CA . ASP A 1 190 ? -31.546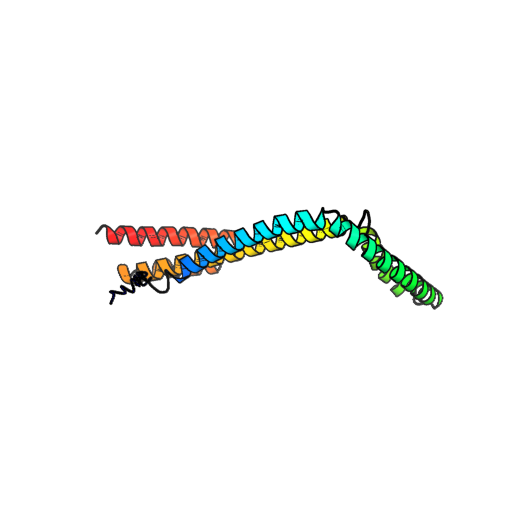 1.448 36.695 1.00 62.62 190 ASP A CA 1
ATOM 1441 C C . ASP A 1 190 ? -31.484 0.835 38.122 1.00 62.62 190 ASP A C 1
ATOM 1443 O O . ASP A 1 190 ? -32.235 -0.088 38.428 1.00 62.62 190 ASP A O 1
ATOM 1447 N N . ASN A 1 191 ? -30.605 1.337 39.004 1.00 58.34 191 ASN A N 1
ATOM 1448 C CA . ASN A 1 191 ? -30.440 0.876 40.395 1.00 58.34 191 ASN A CA 1
ATOM 1449 C C . ASN A 1 191 ? -31.198 1.720 41.448 1.00 58.34 191 ASN A C 1
ATOM 1451 O O . ASN A 1 191 ? -31.006 1.490 42.645 1.00 58.34 191 ASN A O 1
ATOM 1455 N N . ASN A 1 192 ? -32.010 2.699 41.037 1.00 48.88 192 ASN A N 1
ATOM 1456 C CA . ASN A 1 192 ? -32.731 3.628 41.922 1.00 48.88 192 ASN A CA 1
ATOM 1457 C C . ASN A 1 192 ? -34.211 3.695 41.530 1.00 48.88 192 ASN A C 1
ATOM 1459 O O . ASN A 1 192 ? -35.069 3.553 42.428 1.00 48.88 192 ASN A O 1
#

Foldseek 3Di:
DDDDPPPPPPPPPPPPPPDVLVVVLVCLVVVLVVVVVVLVVVLVVLCCCLVDPNLLVVLVVVVVVLVVVVVVVVVVLVVCVVVPPPVVSVVVVVVNVVVVVCSPPSSNNVSVVVSVVSVVVSVVVSLVSLLVSLLSLLVSLLVLLCVQPVPNPVLVVLSVVLVPDPDSVSSSVSSNVSNVVSVVSVVVSVVD

Radius of gyration: 29.5 Å; chains: 1; bounding box: 77×61×75 Å

pLDDT: mean 75.45, std 12.46, range [36.34, 90.69]

Sequence (192 aa):
MSFLLLRWGLILVQVNNPNPGQAASTITEDGVAASSAVAQSMDKLWNDVLNGGLYSAIANLGIFFAVGTLLIFMVQWTREMVDGDNSKAFSEMIWPLIVIVLLTNNAKPLASVTLGLRTIINQTNQTLLTTTSASIQLQEAYQRVMVKTGSGDAIRTLITQCNVIADPTQQTECLENAQKQAQEIESKVDNN